Protein 4C0X (pdb70)

Foldseek 3Di:
DEEEQEEEDPPPPVDLLVVLSVVLVVLVCVVPVVYHYDYDYLNVVPDDACDPLLVVLVVDDPVGDDPSSVVSVVSLVVLQVSVLPHQEYEYRFEQDQLAGDVSVVSSLVSNPDDPRLWHQDPVGIGADNQRHAYEYEYEYLADAPVHPSNCRYVVVVVVSCVRNNHDHYHYQYQYNCNVDDVSNVVSSVVSSVCSVPPPD

Secondary structure (DSSP, 8-state):
-EEEEEE--SSGGG-HHHHHHHHHHHHHHHH-TT-EEEEEETTTTPPPP--HHHHHHHTS-GGG--HHHHHHHHHHHHHHHHHHH-SEEEEEEE-BTTB--HHHHHHHHHH--BTTTEEEETTEEEES-TT-EEEEEEE-SS--TTSGGGIIIIIHHHHHHHHTT--EEEEEEE--TTS-HHHHHHHHHHHHHHHHHT--

Organism: Pseudomonas putida (strain ATCC 47054 / DSM 6125 / CFBP 8728 / NCIMB 11950 / KT2440) (NCBI:txid160488)

Structure (mmCIF, N/CA/C/O backbone):
data_4C0X
#
_entry.id   4C0X
#
_cell.length_a   72.712
_cell.length_b   94.947
_cell.length_c   146.511
_cell.angle_alpha   90.00
_cell.angle_beta   90.00
_cell.angle_gamma   90.00
#
_symmetry.space_group_name_H-M   'F 2 2 2'
#
loop_
_entity.id
_entity.type
_entity.pdbx_description
1 polymer 'FMN-DEPENDENT NADH-AZOREDUCTASE 1'
2 non-polymer 'FLAVIN MONONUCLEOTIDE'
3 non-polymer '9,10-dioxo-9,10-dihydroanthracene-2-sulfonic acid'
4 non-polymer GLYCEROL
5 non-polymer 'TETRAETHYLENE GLYCOL'
6 water water
#
loop_
_atom_site.group_PDB
_atom_site.id
_atom_site.type_symbol
_atom_site.label_atom_id
_atom_site.label_alt_id
_atom_site.label_comp_id
_atom_site.label_asym_id
_atom_site.label_entity_id
_atom_site.label_seq_id
_atom_site.pdbx_PDB_ins_code
_atom_site.Cartn_x
_atom_site.Cartn_y
_atom_site.Cartn_z
_atom_site.occupancy
_atom_site.B_iso_or_equiv
_atom_site.auth_seq_id
_atom_site.auth_comp_id
_atom_site.auth_asym_id
_atom_site.auth_atom_id
_atom_site.pdbx_PDB_model_num
ATOM 1 N N . MET A 1 1 ? 14.851 -22.581 -19.611 1.00 23.41 1 MET A N 1
ATOM 2 C CA A MET A 1 1 ? 16.033 -21.816 -20.056 0.57 20.93 1 MET A CA 1
ATOM 3 C CA B MET A 1 1 ? 16.027 -21.849 -20.070 0.43 20.98 1 MET A CA 1
ATOM 4 C C . MET A 1 1 ? 16.375 -20.815 -18.984 1.00 21.06 1 MET A C 1
ATOM 5 O O . MET A 1 1 ? 15.501 -20.343 -18.314 1.00 22.88 1 MET A O 1
ATOM 14 N N . LYS A 1 2 ? 17.672 -20.503 -18.827 1.00 18.76 2 LYS A N 1
ATOM 15 C CA . LYS A 1 2 ? 18.100 -19.477 -17.855 1.00 21.06 2 LYS A CA 1
ATOM 16 C C . LYS A 1 2 ? 18.492 -18.206 -18.606 1.00 18.00 2 LYS A C 1
ATOM 17 O O . LYS A 1 2 ? 19.366 -18.258 -19.480 1.00 19.24 2 LYS A O 1
ATOM 23 N N . LEU A 1 3 ? 17.843 -17.129 -18.281 1.00 17.42 3 LEU A N 1
ATOM 24 C CA A LEU A 1 3 ? 18.148 -15.839 -18.915 0.58 17.42 3 LEU A CA 1
ATOM 25 C CA B LEU A 1 3 ? 18.103 -15.832 -18.909 0.42 17.44 3 LEU A CA 1
ATOM 26 C C . LEU A 1 3 ? 18.820 -14.927 -17.919 1.00 18.04 3 LEU A C 1
ATOM 27 O O . LEU A 1 3 ? 18.287 -14.655 -16.846 1.00 19.78 3 LEU A O 1
ATOM 36 N N . LEU A 1 4 ? 20.015 -14.446 -18.281 1.00 16.73 4 LEU A N 1
ATOM 37 C CA . LEU A 1 4 ? 20.758 -13.512 -17.442 1.00 15.72 4 LEU A CA 1
ATOM 38 C C . LEU A 1 4 ? 20.506 -12.090 -17.969 1.00 15.75 4 LEU A C 1
ATOM 39 O O . LEU A 1 4 ? 20.766 -11.827 -19.153 1.00 17.11 4 LEU A O 1
ATOM 44 N N . HIS A 1 5 ? 19.948 -11.239 -17.155 1.00 15.22 5 HIS A N 1
ATOM 45 C CA . HIS A 1 5 ? 19.612 -9.879 -17.524 1.00 16.46 5 HIS A CA 1
ATOM 46 C C . HIS A 1 5 ? 20.630 -8.970 -16.870 1.00 17.91 5 HIS A C 1
ATOM 47 O O . HIS A 1 5 ? 20.676 -8.878 -15.645 1.00 17.88 5 HIS A O 1
ATOM 54 N N . ILE A 1 6 ? 21.462 -8.302 -17.695 1.00 16.72 6 ILE A N 1
ATOM 55 C CA A ILE A 1 6 ? 22.591 -7.459 -17.266 0.48 15.77 6 ILE A CA 1
ATOM 56 C CA B ILE A 1 6 ? 22.500 -7.430 -17.162 0.52 15.78 6 ILE A CA 1
ATOM 57 C C . ILE A 1 6 ? 22.212 -6.006 -17.543 1.00 17.23 6 ILE A C 1
ATOM 58 O O . ILE A 1 6 ? 21.825 -5.715 -18.686 1.00 18.95 6 ILE A O 1
ATOM 67 N N . ASP A 1 7 ? 22.341 -5.139 -16.550 1.00 16.39 7 ASP A N 1
ATOM 68 C CA . ASP A 1 7 ? 22.276 -3.698 -16.816 1.00 14.72 7 ASP A CA 1
ATOM 69 C C . ASP A 1 7 ? 23.613 -3.084 -16.415 1.00 16.97 7 ASP A C 1
ATOM 70 O O . ASP A 1 7 ? 24.274 -3.520 -15.460 1.00 16.72 7 ASP A O 1
ATOM 75 N N . SER A 1 8 ? 23.985 -2.025 -17.148 1.00 16.41 8 SER A N 1
ATOM 76 C CA . SER A 1 8 ? 25.200 -1.296 -16.749 1.00 16.00 8 SER A CA 1
ATOM 77 C C . SER A 1 8 ? 25.016 0.201 -16.760 1.00 18.25 8 SER A C 1
ATOM 78 O O . SER A 1 8 ? 26.008 0.903 -16.520 1.00 16.88 8 SER A O 1
ATOM 81 N N . SER A 1 9 ? 23.819 0.752 -17.019 1.00 15.41 9 SER A N 1
ATOM 82 C CA . SER A 1 9 ? 23.653 2.210 -16.995 1.00 16.61 9 SER A CA 1
ATOM 83 C C . SER A 1 9 ? 23.791 2.779 -15.574 1.00 17.96 9 SER A C 1
ATOM 84 O O . SER A 1 9 ? 23.425 2.147 -14.558 1.00 18.71 9 SER A O 1
ATOM 87 N N . ILE A 1 10 ? 24.345 4.000 -15.531 1.00 17.39 10 ILE A N 1
ATOM 88 C CA . ILE A 1 10 ? 24.454 4.731 -14.262 1.00 17.89 10 ILE A CA 1
ATOM 89 C C . ILE A 1 10 ? 23.326 5.775 -14.105 1.00 20.83 10 ILE A C 1
ATOM 90 O O . ILE A 1 10 ? 23.373 6.565 -13.164 1.00 23.44 10 ILE A O 1
ATOM 95 N N . LEU A 1 11 ? 22.341 5.739 -14.997 1.00 18.48 11 LEU A N 1
ATOM 96 C CA . LEU A 1 11 ? 21.301 6.786 -15.078 1.00 19.97 11 LEU A CA 1
ATOM 97 C C . LEU A 1 11 ? 19.974 6.383 -14.462 1.00 26.44 11 LEU A C 1
ATOM 98 O O . LEU A 1 11 ? 19.002 7.162 -14.566 1.00 27.11 11 LEU A O 1
ATOM 103 N N . GLY A 1 12 ? 19.923 5.217 -13.820 1.00 26.71 12 GLY A N 1
ATOM 104 C CA . GLY A 1 12 ? 18.751 4.852 -13.021 1.00 26.26 12 GLY A CA 1
ATOM 105 C C . GLY A 1 12 ? 17.459 4.915 -13.780 1.00 26.30 12 GLY A C 1
ATOM 106 O O . GLY A 1 12 ? 17.331 4.370 -14.872 1.00 27.07 12 GLY A O 1
ATOM 107 N N . ASP A 1 13 ? 16.473 5.598 -13.206 1.00 32.18 13 ASP A N 1
ATOM 108 C CA . ASP A 1 13 ? 15.174 5.710 -13.878 1.00 35.90 13 ASP A CA 1
ATOM 109 C C . ASP A 1 13 ? 15.196 6.486 -15.163 1.00 31.50 13 ASP A C 1
ATOM 110 O O . ASP A 1 13 ? 14.265 6.369 -15.943 1.00 37.18 13 ASP A O 1
ATOM 115 N N . ASN A 1 14 ? 16.237 7.274 -15.401 1.00 29.98 14 ASN A N 1
ATOM 116 C CA . ASN A 1 14 ? 16.345 7.984 -16.648 1.00 27.45 14 ASN A CA 1
ATOM 117 C C . ASN A 1 14 ? 17.057 7.188 -17.731 1.00 27.19 14 ASN A C 1
ATOM 118 O O . ASN A 1 14 ? 17.255 7.678 -18.844 1.00 27.05 14 ASN A O 1
ATOM 123 N N . SER A 1 15 ? 17.391 5.920 -17.436 1.00 23.94 15 SER A N 1
ATOM 124 C CA . SER A 1 15 ? 18.178 5.115 -18.382 1.00 22.79 15 SER A CA 1
ATOM 125 C C . SER A 1 15 ? 17.342 4.555 -19.544 1.00 22.08 15 SER A C 1
ATOM 126 O O . SER A 1 15 ? 16.344 3.838 -19.286 1.00 24.09 15 SER A O 1
ATOM 129 N N . ALA A 1 16 ? 17.768 4.768 -20.786 1.00 20.86 16 ALA A N 1
ATOM 130 C CA . ALA A 1 16 ? 17.152 4.142 -21.969 1.00 21.24 16 ALA A CA 1
ATOM 131 C C . ALA A 1 16 ? 17.465 2.648 -21.973 1.00 22.26 16 ALA A C 1
ATOM 132 O O . ALA A 1 16 ? 16.577 1.809 -22.322 1.00 21.49 16 ALA A O 1
ATOM 134 N N . SER A 1 17 ? 18.712 2.286 -21.690 1.00 21.25 17 SER A N 1
ATOM 135 C CA . SER A 1 17 ? 19.025 0.843 -21.766 1.00 20.63 17 SER A CA 1
ATOM 136 C C . SER A 1 17 ? 18.360 0.009 -20.676 1.00 20.31 17 SER A C 1
ATOM 137 O O . SER A 1 17 ? 18.037 -1.151 -20.924 1.00 20.17 17 SER A O 1
ATOM 140 N N . ARG A 1 18 ? 18.162 0.574 -19.504 1.00 19.56 18 ARG A N 1
ATOM 141 C CA . ARG A 1 18 ? 17.445 -0.169 -18.448 1.00 19.20 18 ARG A CA 1
ATOM 142 C C . ARG A 1 18 ? 15.987 -0.345 -18.839 1.00 23.37 18 ARG A C 1
ATOM 143 O O . ARG A 1 18 ? 15.403 -1.398 -18.605 1.00 22.31 18 ARG A O 1
ATOM 151 N N . GLN A 1 19 ? 15.389 0.686 -19.439 1.00 21.34 19 GLN A N 1
ATOM 152 C CA . GLN A 1 19 ? 13.995 0.534 -19.868 1.00 24.74 19 GLN A CA 1
ATOM 153 C C . GLN A 1 19 ? 13.884 -0.555 -20.951 1.00 20.91 19 GLN A C 1
ATOM 154 O O . GLN A 1 19 ? 13.014 -1.458 -20.875 1.00 23.67 19 GLN A O 1
ATOM 160 N N . LEU A 1 20 ? 14.729 -0.498 -21.959 1.00 21.50 20 LEU A N 1
ATOM 161 C CA . LEU A 1 20 ? 14.635 -1.447 -23.091 1.00 19.94 20 LEU A CA 1
ATOM 162 C C . LEU A 1 20 ? 15.108 -2.844 -22.664 1.00 21.76 20 LEU A C 1
ATOM 163 O O . LEU A 1 20 ? 14.560 -3.846 -23.158 1.00 22.39 20 LEU A O 1
ATOM 168 N N . SER A 1 21 ? 16.106 -2.937 -21.774 1.00 20.52 21 SER A N 1
ATOM 169 C CA . SER A 1 21 ? 16.503 -4.297 -21.377 1.00 19.28 21 SER A CA 1
ATOM 170 C C . SER A 1 21 ? 15.398 -4.977 -20.604 1.00 21.91 21 SER A C 1
ATOM 171 O O . SER A 1 21 ? 15.156 -6.176 -20.844 1.00 21.59 21 SER A O 1
ATOM 174 N N . ARG A 1 22 ? 14.729 -4.250 -19.720 1.00 21.51 22 ARG A N 1
ATOM 175 C CA . ARG A 1 22 ? 13.573 -4.799 -19.002 1.00 23.10 22 ARG A CA 1
ATOM 176 C C . ARG A 1 22 ? 12.479 -5.150 -19.999 1.00 24.63 22 ARG A C 1
ATOM 177 O O . ARG A 1 22 ? 11.841 -6.207 -19.858 1.00 24.16 22 ARG A O 1
ATOM 185 N N . GLU A 1 23 ? 12.229 -4.283 -20.980 1.00 24.10 23 GLU A N 1
ATOM 186 C CA . GLU A 1 23 ? 11.228 -4.636 -21.994 1.00 24.45 23 GLU A CA 1
ATOM 187 C C . GLU A 1 23 ? 11.526 -5.893 -22.786 1.00 26.01 23 GLU A C 1
ATOM 188 O O . GLU A 1 23 ? 10.597 -6.681 -23.107 1.00 24.95 23 GLU A O 1
ATOM 194 N N . VAL A 1 24 ? 12.795 -6.114 -23.116 1.00 21.82 24 VAL A N 1
ATOM 195 C CA . VAL A 1 24 ? 13.203 -7.361 -23.778 1.00 22.72 24 VAL A CA 1
ATOM 196 C C . VAL A 1 24 ? 12.911 -8.553 -22.878 1.00 25.11 24 VAL A C 1
ATOM 197 O O . VAL A 1 24 ? 12.281 -9.525 -23.329 1.00 21.99 24 VAL A O 1
ATOM 201 N N . VAL A 1 25 ? 13.352 -8.504 -21.631 1.00 21.29 25 VAL A N 1
ATOM 202 C CA . VAL A 1 25 ? 13.102 -9.591 -20.698 1.00 22.51 25 VAL A CA 1
ATOM 203 C C . VAL A 1 25 ? 11.592 -9.836 -20.511 1.00 23.59 25 VAL A C 1
ATOM 204 O O . VAL A 1 25 ? 11.181 -11.018 -20.474 1.00 24.08 25 VAL A O 1
ATOM 208 N N . GLU A 1 26 ? 10.790 -8.771 -20.400 1.00 24.97 26 GLU A N 1
ATOM 209 C CA . GLU A 1 26 ? 9.328 -8.974 -20.183 1.00 27.14 26 GLU A CA 1
ATOM 210 C C . GLU A 1 26 ? 8.700 -9.659 -21.382 1.00 28.61 26 GLU A C 1
ATOM 211 O O . GLU A 1 26 ? 7.822 -10.558 -21.228 1.00 27.66 26 GLU A O 1
ATOM 217 N N . ALA A 1 27 ? 9.122 -9.256 -22.573 1.00 23.57 27 ALA A N 1
ATOM 218 C CA . ALA A 1 27 ? 8.670 -9.881 -23.819 1.00 26.76 27 ALA A CA 1
ATOM 219 C C . ALA A 1 27 ? 9.122 -11.331 -23.868 1.00 29.06 27 ALA A C 1
ATOM 220 O O . ALA A 1 27 ? 8.395 -12.223 -24.344 1.00 28.70 27 ALA A O 1
ATOM 222 N N . TRP A 1 28 ? 10.338 -11.573 -23.393 1.00 25.44 28 TRP A N 1
ATOM 223 C CA . TRP A 1 28 ? 10.874 -12.930 -23.421 1.00 25.11 28 TRP A CA 1
ATOM 224 C C . TRP A 1 28 ? 10.069 -13.808 -22.475 1.00 25.33 28 TRP A C 1
ATOM 225 O O . TRP A 1 28 ? 9.740 -14.950 -22.844 1.00 26.96 28 TRP A O 1
ATOM 236 N N . LYS A 1 29 ? 9.772 -13.315 -21.283 1.00 26.54 29 LYS A N 1
ATOM 237 C CA . LYS A 1 29 ? 8.962 -14.063 -20.298 1.00 26.30 29 LYS A CA 1
ATOM 238 C C . LYS A 1 29 ? 7.546 -14.326 -20.835 1.00 34.35 29 LYS A C 1
ATOM 239 O O . LYS A 1 29 ? 6.897 -15.356 -20.512 1.00 33.00 29 LYS A O 1
ATOM 245 N N . ALA A 1 30 ? 7.038 -13.377 -21.609 1.00 30.20 30 ALA 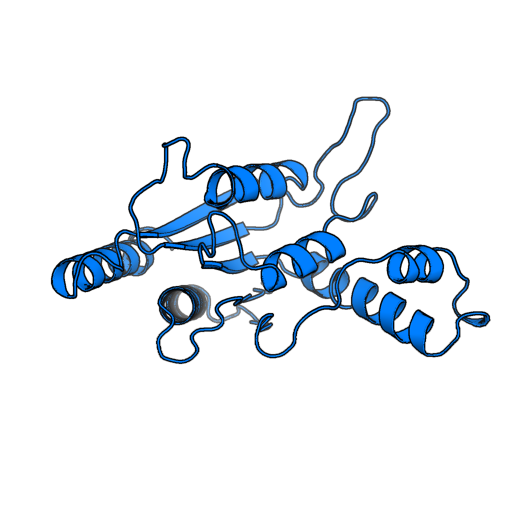A N 1
ATOM 246 C CA . ALA A 1 30 ? 5.713 -13.573 -22.202 1.00 31.45 30 ALA A CA 1
ATOM 247 C C . ALA A 1 30 ? 5.766 -14.615 -23.338 1.00 33.32 30 ALA A C 1
ATOM 248 O O . ALA A 1 30 ? 4.846 -15.461 -23.449 1.00 36.96 30 ALA A O 1
ATOM 250 N N . ALA A 1 31 ? 6.820 -14.620 -24.156 1.00 29.42 31 ALA A N 1
ATOM 251 C CA . ALA A 1 31 ? 7.018 -15.653 -25.182 1.00 31.01 31 ALA A CA 1
ATOM 252 C C . ALA A 1 31 ? 7.291 -17.045 -24.616 1.00 32.46 31 ALA A C 1
ATOM 253 O O . ALA A 1 31 ? 6.873 -18.071 -25.210 1.00 33.28 31 ALA A O 1
ATOM 255 N N . ASP A 1 32 ? 8.004 -17.090 -23.487 1.00 30.34 32 ASP A N 1
ATOM 256 C CA . ASP A 1 32 ? 8.431 -18.368 -22.870 1.00 26.40 32 ASP A CA 1
ATOM 257 C C . ASP A 1 32 ? 8.227 -18.278 -21.395 1.00 30.46 32 ASP A C 1
ATOM 258 O O . ASP A 1 32 ? 9.130 -17.931 -20.640 1.00 27.95 32 ASP A O 1
ATOM 263 N N . PRO A 1 33 ? 7.050 -18.677 -20.937 1.00 29.31 33 PRO A N 1
ATOM 264 C CA . PRO A 1 33 ? 6.741 -18.563 -19.519 1.00 26.84 33 PRO A CA 1
ATOM 265 C C . PRO A 1 33 ? 7.630 -19.379 -18.578 1.00 24.28 33 PRO A C 1
ATOM 266 O O . PRO A 1 33 ? 7.648 -19.115 -17.376 1.00 33.26 33 PRO A O 1
ATOM 270 N N . SER A 1 34 ? 8.376 -20.329 -19.107 1.00 25.91 34 SER A N 1
ATOM 271 C CA A SER A 1 34 ? 9.190 -21.167 -18.248 0.65 27.91 34 SER A CA 1
ATOM 272 C CA B SER A 1 34 ? 9.203 -21.171 -18.259 0.35 27.92 34 SER A CA 1
ATOM 273 C C . SER A 1 34 ? 10.574 -20.567 -18.044 1.00 24.36 34 SER A C 1
ATOM 274 O O . SER A 1 34 ? 11.381 -21.114 -17.297 1.00 26.51 34 SER A O 1
ATOM 279 N N . VAL A 1 35 ? 10.864 -19.448 -18.710 1.00 26.01 35 VAL A N 1
ATOM 280 C CA . VAL A 1 35 ? 12.218 -18.910 -18.581 1.00 24.70 35 VAL A CA 1
ATOM 281 C C . VAL A 1 35 ? 12.483 -18.496 -17.135 1.00 26.42 35 VAL A C 1
ATOM 282 O O . VAL A 1 35 ? 11.602 -17.968 -16.434 1.00 26.58 35 VAL A O 1
ATOM 286 N N . GLU A 1 36 ? 13.697 -18.761 -16.679 1.00 22.40 36 GLU A N 1
ATOM 287 C CA . GLU A 1 36 ? 14.103 -18.405 -15.328 1.00 21.89 36 GLU A CA 1
ATOM 288 C C . GLU A 1 36 ? 15.075 -17.215 -15.443 1.00 20.10 36 GLU A C 1
ATOM 289 O O . GLU A 1 36 ? 16.143 -17.380 -16.048 1.00 21.19 36 GLU A O 1
ATOM 295 N N . VAL A 1 37 ? 14.705 -16.067 -14.896 1.00 22.14 37 VAL A N 1
ATOM 296 C CA . VAL A 1 37 ? 15.527 -14.826 -15.053 1.00 19.07 37 VAL A CA 1
ATOM 297 C C . VAL A 1 37 ? 16.434 -14.600 -13.837 1.00 21.50 37 VAL A C 1
ATOM 298 O O . VAL A 1 37 ? 15.968 -14.666 -12.691 1.00 24.39 37 VAL A O 1
ATOM 302 N N . VAL A 1 38 ? 17.729 -14.342 -14.072 1.00 19.54 38 VAL A N 1
ATOM 303 C CA . VAL A 1 38 ? 18.670 -13.914 -13.040 1.00 18.88 38 VAL A CA 1
ATOM 304 C C . VAL A 1 38 ? 19.052 -12.462 -13.434 1.00 20.17 38 VAL A C 1
ATOM 305 O O . VAL A 1 38 ? 19.407 -12.205 -14.598 1.00 21.71 38 VAL A O 1
ATOM 309 N N . TYR A 1 39 ? 18.991 -11.545 -12.484 1.00 19.66 39 TYR A N 1
ATOM 310 C CA . TYR A 1 39 ? 19.300 -10.126 -12.756 1.00 18.41 39 TYR A CA 1
ATOM 311 C C . TYR A 1 39 ? 20.631 -9.779 -12.161 1.00 19.97 39 TYR A C 1
ATOM 312 O O . TYR A 1 39 ? 20.977 -10.157 -11.027 1.00 21.98 39 TYR A O 1
ATOM 321 N N . ARG A 1 40 ? 21.414 -8.980 -12.906 1.00 17.81 40 ARG A N 1
ATOM 322 C CA . ARG A 1 40 ? 22.644 -8.450 -12.341 1.00 17.86 40 ARG A CA 1
ATOM 323 C C . ARG A 1 40 ? 22.782 -6.983 -12.790 1.00 16.54 40 ARG A C 1
ATOM 324 O O . ARG A 1 40 ? 22.926 -6.736 -14.007 1.00 17.80 40 ARG A O 1
ATOM 332 N N . ASP A 1 41 ? 22.722 -6.061 -11.839 1.00 17.35 41 ASP A N 1
ATOM 333 C CA . ASP A 1 41 ? 22.880 -4.635 -12.106 1.00 15.44 41 ASP A CA 1
ATOM 334 C C . ASP A 1 41 ? 24.343 -4.315 -11.814 1.00 16.77 41 ASP A C 1
ATOM 335 O O . ASP A 1 41 ? 24.794 -4.174 -10.686 1.00 17.63 41 ASP A O 1
ATOM 340 N N . LEU A 1 42 ? 25.113 -4.201 -12.887 1.00 15.80 42 LEU A N 1
ATOM 341 C CA . LEU A 1 42 ? 26.538 -3.960 -12.760 1.00 15.56 42 LEU A CA 1
ATOM 342 C C . LEU A 1 42 ? 26.893 -2.551 -12.333 1.00 15.87 42 LEU A C 1
ATOM 343 O O . LEU A 1 42 ? 28.053 -2.276 -11.986 1.00 16.40 42 LEU A O 1
ATOM 348 N N . ALA A 1 43 ? 25.924 -1.625 -12.389 1.00 15.89 43 ALA A N 1
ATOM 349 C CA . ALA A 1 43 ? 26.180 -0.283 -11.879 1.00 16.14 43 ALA A CA 1
ATOM 350 C C . ALA A 1 43 ? 25.876 -0.231 -10.378 1.00 19.72 43 ALA A C 1
ATOM 351 O O . ALA A 1 43 ? 26.659 0.329 -9.619 1.00 21.66 43 ALA A O 1
ATOM 353 N N . ALA A 1 44 ? 24.782 -0.848 -9.942 1.00 19.27 44 ALA A N 1
ATOM 354 C CA . ALA A 1 44 ? 24.425 -0.793 -8.532 1.00 22.82 44 ALA A CA 1
ATOM 355 C C . ALA A 1 44 ? 25.375 -1.639 -7.722 1.00 21.87 44 ALA A C 1
ATOM 356 O O . ALA A 1 44 ? 25.708 -1.271 -6.575 1.00 23.59 44 ALA A O 1
ATOM 358 N N . ASP A 1 45 ? 25.820 -2.776 -8.278 1.00 19.19 45 ASP A N 1
ATOM 359 C CA A ASP A 1 45 ? 26.720 -3.694 -7.590 0.41 21.93 45 ASP A CA 1
ATOM 360 C CA B ASP A 1 45 ? 26.717 -3.654 -7.575 0.59 21.90 45 ASP A CA 1
ATOM 361 C C . ASP A 1 45 ? 27.971 -3.855 -8.438 1.00 20.14 45 ASP A C 1
ATOM 362 O O . ASP A 1 45 ? 28.123 -4.872 -9.146 1.00 22.28 45 ASP A O 1
ATOM 371 N N . ALA A 1 46 ? 28.841 -2.853 -8.459 1.00 19.98 46 ALA A N 1
ATOM 372 C CA . ALA A 1 46 ? 29.968 -2.852 -9.394 1.00 18.07 46 ALA A CA 1
ATOM 373 C C . ALA A 1 46 ? 31.042 -3.866 -9.115 1.00 19.05 46 ALA A C 1
ATOM 374 O O . ALA A 1 46 ? 31.374 -4.151 -7.914 1.00 22.36 46 ALA A O 1
ATOM 376 N N . ILE A 1 47 ? 31.568 -4.473 -10.200 1.00 15.80 47 ILE A N 1
ATOM 377 C CA . ILE A 1 47 ? 32.612 -5.428 -10.102 1.00 16.06 47 ILE A CA 1
ATOM 378 C C . ILE A 1 47 ? 33.966 -4.711 -10.049 1.00 16.67 47 ILE A C 1
ATOM 379 O O . ILE A 1 47 ? 34.216 -3.813 -10.826 1.00 15.91 47 ILE A O 1
ATOM 384 N N . ALA A 1 48 ? 34.832 -5.120 -9.118 1.00 16.27 48 ALA A N 1
ATOM 385 C CA . ALA A 1 48 ? 36.135 -4.495 -8.975 1.00 16.78 48 ALA A CA 1
ATOM 386 C C . ALA A 1 48 ? 36.912 -4.589 -10.271 1.00 15.95 48 ALA A C 1
ATOM 387 O O . ALA A 1 48 ? 36.855 -5.571 -10.995 1.00 16.06 48 ALA A O 1
ATOM 389 N N . HIS A 1 49 ? 37.672 -3.537 -10.534 1.00 15.73 49 HIS A N 1
ATOM 390 C CA . HIS A 1 49 ? 38.605 -3.543 -11.653 1.00 15.91 49 HIS A CA 1
ATOM 391 C C . HIS A 1 49 ? 39.425 -4.826 -11.661 1.00 17.07 49 HIS A C 1
ATOM 392 O O . HIS A 1 49 ? 39.931 -5.299 -10.612 1.00 17.11 49 HIS A O 1
ATOM 399 N N . PHE A 1 50 ? 39.564 -5.425 -12.847 1.00 15.90 50 PHE A N 1
ATOM 400 C CA . PHE A 1 50 ? 40.370 -6.646 -12.957 1.00 14.83 50 PHE A CA 1
ATOM 401 C C . PHE A 1 50 ? 41.831 -6.197 -12.790 1.00 16.83 50 PHE A C 1
ATOM 402 O O . PHE A 1 50 ? 42.368 -5.432 -13.607 1.00 16.84 50 PHE A O 1
ATOM 410 N N . SER A 1 51 ? 42.462 -6.665 -11.708 1.00 18.01 51 SER A N 1
ATOM 411 C CA . SER A 1 51 ? 43.723 -6.096 -11.263 1.00 17.75 51 SER A CA 1
ATOM 412 C C . SER A 1 51 ? 44.827 -7.109 -11.106 1.00 18.15 51 SER A C 1
ATOM 413 O O . SER A 1 51 ? 44.623 -8.320 -11.213 1.00 18.62 51 SER A O 1
ATOM 416 N N . ALA A 1 52 ? 46.025 -6.598 -10.806 1.00 20.51 52 ALA A N 1
ATOM 417 C CA . ALA A 1 52 ? 47.116 -7.498 -10.403 1.00 21.96 52 ALA A CA 1
ATOM 418 C C . ALA A 1 52 ? 46.642 -8.434 -9.278 1.00 21.56 52 ALA A C 1
ATOM 419 O O . ALA A 1 52 ? 46.932 -9.650 -9.282 1.00 21.23 52 ALA A O 1
ATOM 421 N N . ALA A 1 53 ? 45.906 -7.883 -8.308 1.00 20.51 53 ALA A N 1
ATOM 422 C CA . ALA A 1 53 ? 45.372 -8.713 -7.212 1.00 20.06 53 ALA A CA 1
ATOM 423 C C . ALA A 1 53 ? 44.432 -9.811 -7.667 1.00 21.76 53 ALA A C 1
ATOM 424 O O . ALA A 1 53 ? 44.426 -10.941 -7.139 1.00 22.86 53 ALA A O 1
ATOM 426 N N . THR A 1 54 ? 43.624 -9.538 -8.695 1.00 20.14 54 THR A N 1
ATOM 427 C CA . THR A 1 54 ? 42.770 -10.556 -9.275 1.00 19.55 54 THR A CA 1
ATOM 428 C C . THR A 1 54 ? 43.620 -11.713 -9.814 1.00 21.33 54 THR A C 1
ATOM 429 O O . THR A 1 54 ? 43.249 -12.894 -9.629 1.00 22.01 54 THR A O 1
ATOM 433 N N . LEU A 1 55 ? 44.731 -11.375 -10.468 1.00 20.37 55 LEU A N 1
ATOM 434 C CA . LEU A 1 55 ? 45.560 -12.415 -11.069 1.00 20.98 55 LEU A CA 1
ATOM 435 C C . LEU A 1 55 ? 46.286 -13.205 -9.978 1.00 23.18 55 LEU A C 1
ATOM 436 O O . LEU A 1 55 ? 46.377 -14.444 -10.080 1.00 24.65 55 LEU A O 1
ATOM 441 N N . VAL A 1 56 ? 46.811 -12.500 -8.980 1.00 22.70 56 VAL A N 1
ATOM 442 C CA . VAL A 1 56 ? 47.517 -13.187 -7.878 1.00 23.80 56 VAL A CA 1
ATOM 443 C C . VAL A 1 56 ? 46.538 -14.101 -7.175 1.00 25.37 56 VAL A C 1
ATOM 444 O O . VAL A 1 56 ? 46.834 -15.286 -6.910 1.00 26.13 56 VAL A O 1
ATOM 448 N N . ALA A 1 57 ? 45.333 -13.630 -6.913 1.00 23.67 57 ALA A N 1
ATOM 449 C CA . ALA A 1 57 ? 44.373 -14.494 -6.242 1.00 21.70 57 ALA A CA 1
ATOM 450 C C . ALA A 1 57 ? 44.037 -15.758 -7.015 1.00 26.51 57 ALA A C 1
ATOM 451 O O . ALA A 1 57 ? 43.845 -16.839 -6.444 1.00 25.03 57 ALA A O 1
ATOM 453 N N . ALA A 1 58 ? 43.980 -15.656 -8.332 1.00 23.27 58 ALA A N 1
ATOM 454 C CA . ALA A 1 58 ? 43.602 -16.785 -9.131 1.00 22.76 58 ALA A CA 1
ATOM 455 C C . ALA A 1 58 ? 44.717 -17.854 -9.050 1.00 27.37 58 ALA A C 1
ATOM 456 O O . ALA A 1 58 ? 44.426 -19.061 -9.109 1.00 32.65 58 ALA A O 1
ATOM 458 N N . GLY A 1 59 ? 45.947 -17.374 -8.895 1.00 25.75 59 GLY A N 1
ATOM 459 C CA . GLY A 1 59 ? 47.106 -18.261 -8.831 1.00 31.86 59 GLY A CA 1
ATOM 460 C C . GLY A 1 59 ? 47.468 -18.682 -7.426 1.00 32.78 59 GLY A C 1
ATOM 461 O O . GLY A 1 59 ? 48.503 -19.324 -7.204 1.00 38.87 59 GLY A O 1
ATOM 462 N N . THR A 1 60 ? 46.611 -18.384 -6.471 1.00 27.99 60 THR A N 1
ATOM 463 C CA . THR A 1 60 ? 46.884 -18.742 -5.077 1.00 29.29 60 THR A CA 1
ATOM 464 C C . THR A 1 60 ? 45.915 -19.837 -4.630 1.00 30.59 60 THR A C 1
ATOM 465 O O . THR A 1 60 ? 44.721 -19.730 -4.811 1.00 28.76 60 THR A O 1
ATOM 469 N N . PRO A 1 61 ? 46.425 -20.961 -4.063 1.00 33.27 61 PRO A N 1
ATOM 470 C CA . PRO A 1 61 ? 45.486 -21.979 -3.556 1.00 32.57 61 PRO A CA 1
ATOM 471 C C . PRO A 1 61 ? 44.4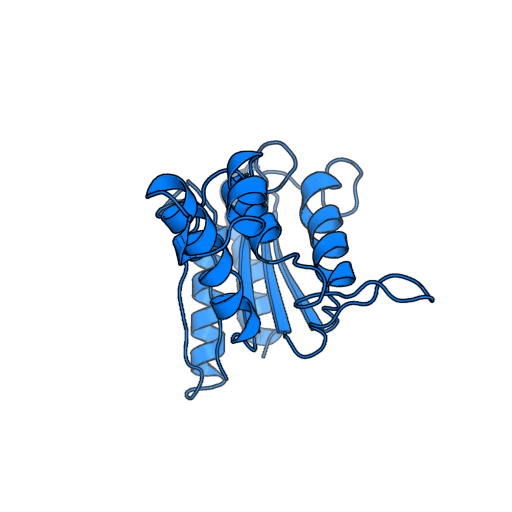91 -21.462 -2.511 1.00 28.68 61 PRO A C 1
ATOM 472 O O . PRO A 1 61 ? 44.865 -20.573 -1.732 1.00 30.84 61 PRO A O 1
ATOM 476 N N . GLU A 1 62 ? 43.239 -21.939 -2.543 1.00 31.88 62 GLU A N 1
ATOM 477 C CA . GLU A 1 62 ? 42.184 -21.480 -1.635 1.00 39.19 62 GLU A CA 1
ATOM 478 C C . GLU A 1 62 ? 42.639 -21.406 -0.188 1.00 35.16 62 GLU A C 1
ATOM 479 O O . GLU A 1 62 ? 42.382 -20.434 0.518 1.00 35.97 62 GLU A O 1
ATOM 485 N N . ASP A 1 63 ? 43.308 -22.466 0.269 1.00 43.75 63 ASP A N 1
ATOM 486 C CA . ASP A 1 63 ? 43.673 -22.546 1.674 1.00 44.16 63 ASP A CA 1
ATOM 487 C C . ASP A 1 63 ? 44.811 -21.614 2.072 1.00 45.15 63 ASP A C 1
ATOM 488 O O . ASP A 1 63 ? 45.161 -21.516 3.253 1.00 46.23 63 ASP A O 1
ATOM 493 N N . VAL A 1 64 ? 45.365 -20.908 1.087 1.00 35.98 64 VAL A N 1
ATOM 494 C CA . VAL A 1 64 ? 46.473 -20.013 1.317 1.00 35.53 64 VAL A CA 1
ATOM 495 C C . VAL A 1 64 ? 46.001 -18.565 1.118 1.00 33.91 64 VAL A C 1
ATOM 496 O O . VAL A 1 64 ? 46.655 -17.632 1.536 1.00 32.55 64 VAL A O 1
ATOM 500 N N . ARG A 1 65 ? 44.829 -18.384 0.510 1.00 29.99 65 ARG A N 1
ATOM 501 C CA . ARG A 1 65 ? 44.352 -17.020 0.242 1.00 27.65 65 ARG A CA 1
ATOM 502 C C . ARG A 1 65 ? 44.033 -16.186 1.486 1.00 24.13 65 ARG A C 1
ATOM 503 O O . ARG A 1 65 ? 43.487 -16.725 2.454 1.00 29.00 65 ARG A O 1
ATOM 511 N N . ASP A 1 66 ? 44.363 -14.894 1.486 1.00 25.04 66 ASP A N 1
ATOM 512 C CA . ASP A 1 66 ? 43.903 -14.002 2.534 1.00 25.69 66 ASP A CA 1
ATOM 513 C C . ASP A 1 66 ? 42.496 -13.490 2.173 1.00 22.79 66 ASP A C 1
ATOM 514 O O . ASP A 1 66 ? 41.945 -13.928 1.143 1.00 22.20 66 ASP A O 1
ATOM 519 N N . ALA A 1 67 ? 41.906 -12.619 2.981 1.00 23.15 67 ALA A N 1
ATOM 520 C CA . ALA A 1 67 ? 40.512 -12.246 2.793 1.00 23.20 67 ALA A CA 1
ATOM 521 C C . ALA A 1 67 ? 40.332 -11.516 1.481 1.00 20.53 67 ALA A C 1
ATOM 522 O O . ALA A 1 67 ? 39.373 -11.807 0.761 1.00 19.28 67 ALA A O 1
ATOM 524 N N . ALA A 1 68 ? 41.240 -10.614 1.151 1.00 21.95 68 ALA A N 1
ATOM 525 C CA . ALA A 1 68 ? 41.123 -9.859 -0.100 1.00 18.92 68 ALA A CA 1
ATOM 526 C C . ALA A 1 68 ? 41.212 -10.819 -1.301 1.00 19.57 68 ALA A C 1
ATOM 527 O O . ALA A 1 68 ? 40.514 -10.632 -2.337 1.00 20.99 68 ALA A O 1
ATOM 529 N N . GLN A 1 69 ? 42.034 -11.856 -1.213 1.00 19.19 69 GLN A N 1
ATOM 530 C CA . GLN A 1 69 ? 42.184 -12.776 -2.324 1.00 18.44 69 GLN A CA 1
ATOM 531 C C . GLN A 1 69 ? 40.959 -13.688 -2.404 1.00 18.61 69 GLN A C 1
ATOM 532 O O . GLN A 1 69 ? 40.536 -14.070 -3.518 1.00 19.57 69 GLN A O 1
ATOM 538 N N . ALA A 1 70 ? 40.401 -14.070 -1.248 1.00 18.30 70 ALA A N 1
ATOM 539 C CA . ALA A 1 70 ? 39.147 -14.808 -1.291 1.00 17.90 70 ALA A CA 1
ATOM 540 C C . ALA A 1 70 ? 38.049 -14.002 -1.954 1.00 19.30 70 ALA A C 1
ATOM 541 O O . ALA A 1 70 ? 37.221 -14.587 -2.648 1.00 18.88 70 ALA A O 1
ATOM 543 N N . PHE A 1 71 ? 37.975 -12.704 -1.713 1.00 17.41 71 PHE A N 1
ATOM 544 C CA . PHE A 1 71 ? 36.958 -11.852 -2.323 1.00 15.91 71 PHE A CA 1
ATOM 545 C C . PHE A 1 71 ? 37.196 -11.880 -3.831 1.00 17.21 71 PHE A C 1
ATOM 546 O O . PHE A 1 71 ? 36.212 -12.095 -4.579 1.00 17.66 71 PHE A O 1
ATOM 554 N N . GLU A 1 72 ? 38.428 -11.622 -4.298 1.00 16.75 72 GLU A N 1
ATOM 555 C CA . GLU A 1 72 ? 38.688 -11.609 -5.751 1.00 15.26 72 GLU A CA 1
ATOM 556 C C . GLU A 1 72 ? 38.337 -12.961 -6.393 1.00 16.86 72 GLU A C 1
ATOM 557 O O . GLU A 1 72 ? 37.707 -13.022 -7.466 1.00 17.43 72 GLU A O 1
ATOM 563 N N . ALA A 1 73 ? 38.739 -14.054 -5.738 1.00 16.52 73 ALA A N 1
ATOM 564 C CA . ALA A 1 73 ? 38.491 -15.348 -6.348 1.00 16.39 73 ALA A CA 1
ATOM 565 C C . ALA A 1 73 ? 37.015 -15.669 -6.373 1.00 16.95 73 ALA A C 1
ATOM 566 O O . ALA A 1 73 ? 36.503 -16.255 -7.377 1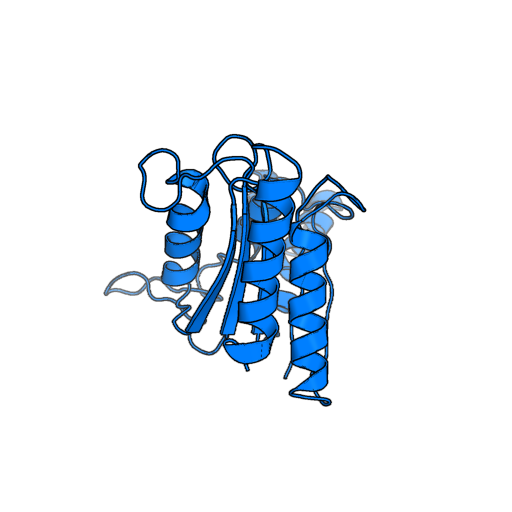.00 17.72 73 ALA A O 1
ATOM 568 N N . LYS A 1 74 ? 36.278 -15.277 -5.336 1.00 17.15 74 LYS A N 1
ATOM 569 C CA . LYS A 1 74 ? 34.849 -15.562 -5.330 0.90 16.12 74 LYS A CA 1
ATOM 570 C C . LYS A 1 74 ? 34.150 -14.690 -6.356 1.00 17.69 74 LYS A C 1
ATOM 571 O O . LYS A 1 74 ? 33.253 -15.156 -7.064 1.00 18.54 74 LYS A O 1
ATOM 577 N N . LEU A 1 75 ? 34.559 -13.424 -6.451 1.00 18.22 75 LEU A N 1
ATOM 578 C CA . LEU A 1 75 ? 33.969 -12.549 -7.473 1.00 17.16 75 LEU A CA 1
ATOM 579 C C . LEU A 1 75 ? 34.174 -13.138 -8.857 1.00 16.61 75 LEU A C 1
ATOM 580 O O . LEU A 1 75 ? 33.215 -13.154 -9.684 1.00 17.61 75 LEU A O 1
ATOM 585 N N . SER A 1 76 ? 35.400 -13.590 -9.122 1.00 16.31 76 SER A N 1
ATOM 586 C CA . SER A 1 76 ? 35.683 -14.238 -10.416 1.00 16.53 76 SER A CA 1
ATOM 587 C C . SER A 1 76 ? 34.833 -15.467 -10.618 1.00 15.69 76 SER A C 1
ATOM 588 O O . SER A 1 76 ? 34.269 -15.639 -11.715 1.00 17.67 76 SER A O 1
ATOM 591 N N . ALA A 1 77 ? 34.722 -16.313 -9.596 1.00 16.67 77 ALA A N 1
ATOM 592 C CA . ALA A 1 77 ? 34.020 -17.569 -9.790 1.00 15.31 77 ALA A CA 1
ATOM 593 C C . ALA A 1 77 ? 32.542 -17.331 -9.913 1.00 16.79 77 ALA A C 1
ATOM 594 O O . ALA A 1 77 ? 31.896 -17.974 -10.760 1.00 19.89 77 ALA A O 1
ATOM 596 N N . GLU A 1 78 ? 31.932 -16.488 -9.103 1.00 17.50 78 GLU A N 1
ATOM 597 C CA . GLU A 1 78 ? 30.505 -16.310 -9.177 1.00 17.42 78 GLU A CA 1
ATOM 598 C C . GLU A 1 78 ? 30.044 -15.688 -10.478 1.00 18.03 78 GLU A C 1
ATOM 599 O O . GLU A 1 78 ? 28.987 -16.069 -11.025 1.00 19.11 78 GLU A O 1
ATOM 605 N N . THR A 1 79 ? 30.818 -14.743 -10.961 1.00 18.32 79 THR A N 1
ATOM 606 C CA A THR A 1 79 ? 30.456 -14.036 -12.183 0.61 17.28 79 THR A CA 1
ATOM 607 C CA B THR A 1 79 ? 30.366 -14.054 -12.168 0.39 17.26 79 THR A CA 1
ATOM 608 C C . THR A 1 79 ? 30.561 -14.985 -13.365 1.00 16.38 79 THR A C 1
ATOM 609 O O . THR A 1 79 ? 29.642 -15.074 -14.202 1.00 17.34 79 THR A O 1
ATOM 616 N N . LEU A 1 80 ? 31.673 -15.706 -13.463 1.00 15.36 80 LEU A N 1
ATOM 617 C CA . LEU A 1 80 ? 31.864 -16.694 -14.523 1.00 14.97 80 LEU A CA 1
ATOM 618 C C . LEU A 1 80 ? 30.784 -17.769 -14.424 1.00 16.90 80 LEU A C 1
ATOM 619 O O . LEU A 1 80 ? 30.166 -18.064 -15.485 1.00 17.55 80 LEU A O 1
ATOM 624 N N . GLU A 1 81 ? 30.500 -18.316 -13.246 1.00 16.64 81 GLU A N 1
ATOM 625 C CA . GLU A 1 81 ? 29.506 -19.425 -13.175 1.00 18.10 81 GLU A CA 1
ATOM 626 C C . GLU A 1 81 ? 28.116 -18.965 -13.563 1.00 18.91 81 GLU A C 1
ATOM 627 O O . GLU A 1 81 ? 27.367 -19.724 -14.226 1.00 18.31 81 GLU A O 1
ATOM 633 N N . GLU A 1 82 ? 27.762 -17.737 -13.275 1.00 17.71 82 GLU A N 1
ATOM 634 C CA . GLU A 1 82 ? 26.455 -17.241 -13.590 1.00 16.18 82 GLU A CA 1
ATOM 635 C C . GLU A 1 82 ? 26.346 -17.140 -15.126 1.00 16.62 82 GLU A C 1
ATOM 636 O O . GLU A 1 82 ? 25.290 -17.465 -15.729 1.00 19.29 82 GLU A O 1
ATOM 642 N N . PHE A 1 83 ? 27.417 -16.683 -15.787 1.00 16.37 83 PHE A N 1
ATOM 643 C CA . PHE A 1 83 ? 27.380 -16.599 -17.232 1.00 15.62 83 PHE A CA 1
ATOM 644 C C . PHE A 1 83 ? 27.408 -17.981 -17.874 1.00 16.23 83 PHE A C 1
ATOM 645 O O . PHE A 1 83 ? 26.647 -18.168 -18.876 1.00 17.41 83 PHE A O 1
ATOM 653 N N . LEU A 1 84 ? 28.226 -18.894 -17.375 1.00 16.19 84 LEU A N 1
ATOM 654 C CA . LEU A 1 84 ? 28.235 -20.258 -17.926 1.00 17.69 84 LEU A CA 1
ATOM 655 C C . LEU A 1 84 ? 26.865 -20.891 -17.814 1.00 16.92 84 LEU A C 1
ATOM 656 O O . LEU A 1 84 ? 26.464 -21.583 -18.797 1.00 17.95 84 LEU A O 1
ATOM 661 N N . ALA A 1 85 ? 26.135 -20.633 -16.749 1.00 16.99 85 ALA A N 1
ATOM 662 C CA . ALA A 1 85 ? 24.818 -21.246 -16.570 1.00 18.38 85 ALA A CA 1
ATOM 663 C C . ALA A 1 85 ? 23.768 -20.637 -17.431 1.00 19.27 85 ALA A C 1
ATOM 664 O O . ALA A 1 85 ? 22.750 -21.275 -17.713 1.00 21.47 85 ALA A O 1
ATOM 666 N N . ALA A 1 86 ? 23.963 -19.411 -17.886 1.00 16.54 86 ALA A N 1
ATOM 667 C CA . ALA A 1 86 ? 22.931 -18.738 -18.663 1.00 16.25 86 ALA A CA 1
ATOM 668 C C . ALA A 1 86 ? 22.822 -19.303 -20.063 1.00 18.03 86 ALA A C 1
ATOM 669 O O . ALA A 1 86 ? 23.836 -19.618 -20.682 1.00 19.94 86 ALA A O 1
ATOM 671 N N . ASP A 1 87 ? 21.591 -19.468 -20.522 1.00 15.68 87 ASP A N 1
ATOM 672 C CA . ASP A 1 87 ? 21.376 -19.854 -21.914 1.00 17.73 87 ASP A CA 1
ATOM 673 C C . ASP A 1 87 ? 21.087 -18.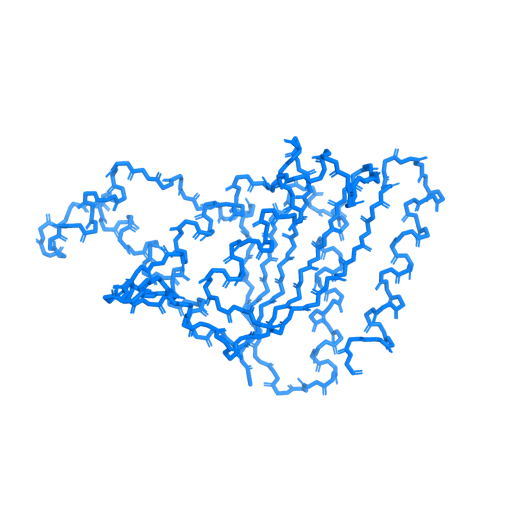677 -22.820 1.00 17.42 87 ASP A C 1
ATOM 674 O O . ASP A 1 87 ? 21.205 -18.784 -24.041 1.00 20.18 87 ASP A O 1
ATOM 679 N N . ALA A 1 88 ? 20.727 -17.563 -22.233 1.00 17.36 88 ALA A N 1
ATOM 680 C CA . ALA A 1 88 ? 20.407 -16.339 -22.958 1.00 18.74 88 ALA A CA 1
ATOM 681 C C . ALA A 1 88 ? 20.877 -15.207 -22.063 1.00 18.05 88 ALA A C 1
ATOM 682 O O . ALA A 1 88 ? 20.810 -15.280 -20.821 1.00 17.74 88 ALA A O 1
ATOM 684 N N . VAL A 1 89 ? 21.356 -14.130 -22.699 1.00 16.61 89 VAL A N 1
ATOM 685 C CA . VAL A 1 89 ? 21.843 -12.983 -21.972 1.00 15.71 89 VAL A CA 1
ATOM 686 C C . VAL A 1 89 ? 21.304 -11.727 -22.638 1.00 16.61 89 VAL A C 1
ATOM 687 O O . VAL A 1 89 ? 21.450 -11.596 -23.883 1.00 17.79 89 VAL A O 1
ATOM 691 N N . VAL A 1 90 ? 20.700 -10.843 -21.882 1.00 15.94 90 VAL A N 1
ATOM 692 C CA . VAL A 1 90 ? 20.225 -9.551 -22.326 1.00 15.84 90 VAL A CA 1
ATOM 693 C C . VAL A 1 90 ? 21.139 -8.544 -21.680 1.00 17.31 90 VAL A C 1
ATOM 694 O O . VAL A 1 90 ? 21.226 -8.517 -20.450 1.00 17.13 90 VAL A O 1
ATOM 698 N N . ILE A 1 91 ? 21.837 -7.734 -22.487 1.00 16.31 91 ILE A N 1
ATOM 699 C CA . ILE A 1 91 ? 22.884 -6.834 -21.921 1.00 15.87 91 ILE A CA 1
ATOM 700 C C . ILE A 1 91 ? 22.564 -5.377 -22.248 1.00 18.26 91 ILE A C 1
ATOM 701 O O . ILE A 1 91 ? 22.541 -5.014 -23.438 1.00 17.06 91 ILE A O 1
ATOM 706 N N . GLY A 1 92 ? 22.328 -4.573 -21.228 1.00 16.56 92 GLY A N 1
ATOM 707 C CA . GLY A 1 92 ? 22.161 -3.125 -21.362 1.00 16.58 92 GLY A CA 1
ATOM 708 C C . GLY A 1 92 ? 23.550 -2.531 -21.532 1.00 18.07 92 GLY A C 1
ATOM 709 O O . GLY A 1 92 ? 24.425 -2.708 -20.652 1.00 16.72 92 GLY A O 1
ATOM 710 N N . ALA A 1 93 ? 23.768 -1.847 -22.676 1.00 17.77 93 ALA A N 1
ATOM 711 C CA . ALA A 1 93 ? 25.111 -1.350 -23.044 1.00 16.01 93 ALA A CA 1
ATOM 712 C C . ALA A 1 93 ? 25.074 0.099 -23.517 1.00 17.64 93 ALA A C 1
ATOM 713 O O . ALA A 1 93 ? 25.101 0.344 -24.755 1.00 17.23 93 ALA A O 1
ATOM 715 N N . PRO A 1 94 ? 25.047 1.043 -22.595 1.00 16.30 94 PRO A N 1
ATOM 716 C CA . PRO A 1 94 ? 25.207 2.483 -22.944 1.00 16.81 94 PRO A CA 1
ATOM 717 C C . PRO A 1 94 ? 26.546 2.712 -23.581 1.00 16.38 94 PRO A C 1
ATOM 718 O O . PRO A 1 94 ? 27.524 2.013 -23.400 1.00 16.32 94 PRO A O 1
ATOM 722 N N . MET A 1 95 ? 26.580 3.825 -24.294 1.00 17.55 95 MET A N 1
ATOM 723 C CA . MET A 1 95 ? 27.864 4.412 -24.754 1.00 17.20 95 MET A CA 1
ATOM 724 C C . MET A 1 95 ? 28.228 5.571 -23.867 1.00 17.34 95 MET A C 1
ATOM 725 O O . MET A 1 95 ? 27.505 6.572 -23.850 1.00 18.09 95 MET A O 1
ATOM 730 N N . TYR A 1 96 ? 29.300 5.413 -23.084 1.00 16.24 96 TYR A N 1
ATOM 731 C CA . TYR A 1 96 ? 29.802 6.524 -22.260 1.00 16.73 96 TYR A CA 1
ATOM 732 C C . TYR A 1 96 ? 31.230 6.753 -22.723 1.00 17.82 96 TYR A C 1
ATOM 733 O O . TYR A 1 96 ? 32.051 5.860 -22.671 1.00 17.71 96 TYR A O 1
ATOM 742 N N . ASN A 1 97 ? 31.481 7.978 -23.178 1.00 18.10 97 ASN A N 1
ATOM 743 C CA . ASN A 1 97 ? 32.816 8.360 -23.678 1.00 18.83 97 ASN A CA 1
ATOM 744 C C . ASN A 1 97 ? 33.353 7.398 -24.661 1.00 15.72 97 ASN A C 1
ATOM 745 O O . ASN A 1 97 ? 34.465 6.891 -24.593 1.00 18.23 97 ASN A O 1
ATOM 750 N N . PHE A 1 98 ? 32.495 7.105 -25.662 1.00 17.03 98 PHE A N 1
ATOM 751 C CA . PHE A 1 98 ? 32.885 6.357 -26.877 1.00 19.72 98 PHE A CA 1
ATOM 752 C C . PHE A 1 98 ? 33.116 4.881 -26.752 1.00 17.24 98 PHE A C 1
ATOM 753 O O . PHE A 1 98 ? 33.623 4.217 -27.649 1.00 17.73 98 PHE A O 1
ATOM 761 N N . THR A 1 99 ? 32.726 4.360 -25.571 1.00 15.24 99 THR A N 1
ATOM 762 C CA . THR A 1 99 ? 32.817 2.925 -25.349 1.00 16.77 99 THR A CA 1
ATOM 763 C C . THR A 1 99 ? 31.756 2.491 -24.338 1.00 15.18 99 THR A C 1
ATOM 764 O O . THR A 1 99 ? 30.816 3.254 -24.058 1.00 18.05 99 THR A O 1
ATOM 768 N N . VAL A 1 100 ? 31.857 1.254 -23.880 1.00 17.54 100 VAL A N 1
ATOM 769 C CA . VAL A 1 100 ? 30.883 0.779 -22.869 1.00 17.38 100 VAL A CA 1
ATOM 770 C C . VAL A 1 100 ? 31.288 1.282 -21.482 1.00 17.09 100 VAL A C 1
ATOM 771 O O . VAL A 1 100 ? 32.426 1.725 -21.252 1.00 16.53 100 VAL A O 1
ATOM 775 N N . PRO A 1 101 ? 30.367 1.211 -20.522 1.00 14.94 101 PRO A N 1
ATOM 776 C CA . PRO A 1 101 ? 30.756 1.623 -19.166 1.00 13.76 101 PRO A CA 1
ATOM 777 C C . PRO A 1 101 ? 31.838 0.696 -18.650 1.00 14.69 101 PRO A C 1
ATOM 778 O O . PRO A 1 101 ? 31.817 -0.515 -18.944 1.00 14.85 101 PRO A O 1
ATOM 782 N N . THR A 1 102 ? 32.725 1.240 -17.803 1.00 14.16 102 THR A N 1
ATOM 783 C CA . THR A 1 102 ? 33.679 0.358 -17.146 1.00 13.88 102 THR A CA 1
ATOM 784 C C . THR A 1 102 ? 32.988 -0.746 -16.310 1.00 14.44 102 THR A C 1
ATOM 785 O O . THR A 1 102 ? 33.554 -1.832 -16.147 1.00 14.35 102 THR A O 1
ATOM 789 N N . GLN A 1 103 ? 31.782 -0.420 -15.830 1.00 14.60 103 GLN A N 1
ATOM 790 C CA . GLN A 1 103 ? 31.033 -1.462 -15.075 1.00 15.25 103 GLN A CA 1
ATOM 791 C C . GLN A 1 103 ? 30.740 -2.660 -15.941 1.00 15.00 103 GLN A C 1
ATOM 792 O O . GLN A 1 103 ? 30.733 -3.809 -15.449 1.00 15.51 103 GLN A O 1
ATOM 798 N N . LEU A 1 104 ? 30.499 -2.450 -17.248 1.00 14.35 104 LEU A N 1
ATOM 799 C CA . LEU A 1 104 ? 30.234 -3.567 -18.147 1.00 15.29 104 LEU A CA 1
ATOM 800 C C . LEU A 1 104 ? 31.558 -4.273 -18.544 1.00 14.40 104 LEU A C 1
ATOM 801 O O . LEU A 1 104 ? 31.673 -5.474 -18.597 1.00 14.99 104 LEU A O 1
ATOM 806 N N . LYS A 1 105 ? 32.590 -3.450 -18.835 1.00 14.41 105 LYS A N 1
ATOM 807 C CA . LYS A 1 105 ? 33.872 -4.083 -19.154 1.00 13.56 105 LYS A CA 1
ATOM 808 C C . LYS A 1 105 ? 34.462 -4.882 -18.008 1.00 13.80 105 LYS A C 1
ATOM 809 O O . LYS A 1 105 ? 35.132 -5.877 -18.252 1.00 14.25 105 LYS A O 1
ATOM 815 N N . ALA A 1 106 ? 34.205 -4.438 -16.781 1.00 14.22 106 ALA A N 1
ATOM 816 C CA . ALA A 1 106 ? 34.692 -5.225 -15.656 1.00 13.40 106 ALA A CA 1
ATOM 817 C C . ALA A 1 106 ? 34.036 -6.595 -15.580 1.00 13.51 106 ALA A C 1
ATOM 818 O O . ALA A 1 106 ? 34.628 -7.563 -15.172 1.00 14.76 106 ALA A O 1
ATOM 820 N N . TRP A 1 107 ? 32.789 -6.667 -16.013 1.00 14.49 107 TRP A N 1
ATOM 82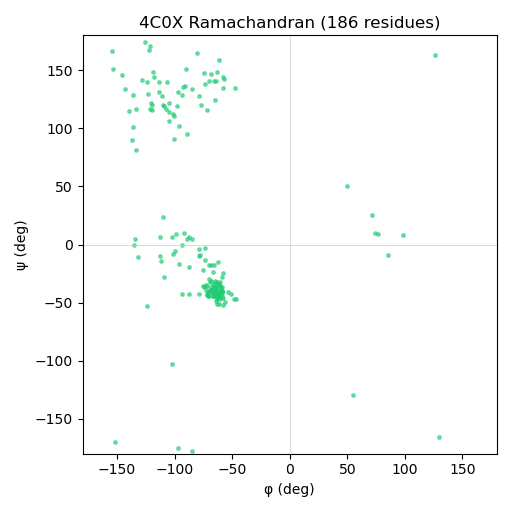1 C CA . TRP A 1 107 ? 32.132 -7.990 -16.135 1.00 15.16 107 TRP A CA 1
ATOM 822 C C . TRP A 1 107 ? 32.708 -8.810 -17.285 1.00 13.98 107 TRP A C 1
ATOM 823 O O . TRP A 1 107 ? 32.995 -9.974 -17.126 1.00 15.30 107 TRP A O 1
ATOM 834 N N . ILE A 1 108 ? 32.921 -8.175 -18.446 1.00 15.17 108 ILE A N 1
ATOM 835 C CA . ILE A 1 108 ? 33.594 -8.886 -19.541 1.00 13.65 108 ILE A CA 1
ATOM 836 C C . ILE A 1 108 ? 34.919 -9.486 -19.098 1.00 15.64 108 ILE A C 1
ATOM 837 O O . ILE A 1 108 ? 35.231 -10.643 -19.419 1.00 15.16 108 ILE A O 1
ATOM 842 N N . ASP A 1 109 ? 35.687 -8.723 -18.274 1.00 14.46 109 ASP A N 1
ATOM 843 C CA . ASP A 1 109 ? 36.943 -9.279 -17.853 1.00 14.44 109 ASP A CA 1
ATOM 844 C C . ASP A 1 109 ? 36.843 -10.507 -16.943 1.00 16.69 109 ASP A C 1
ATOM 845 O O . ASP A 1 109 ? 37.782 -11.297 -16.886 1.00 18.39 109 ASP A O 1
ATOM 850 N N . ARG A 1 110 ? 35.700 -10.663 -16.239 1.00 15.68 110 ARG A N 1
ATOM 851 C CA . ARG A 1 110 ? 35.475 -11.876 -15.416 1.00 15.56 110 ARG A CA 1
ATOM 852 C C . ARG A 1 110 ? 34.846 -12.984 -16.250 1.00 16.60 110 ARG A C 1
ATOM 853 O O . ARG A 1 110 ? 34.908 -14.138 -15.807 1.00 17.67 110 ARG A O 1
ATOM 861 N N . VAL A 1 111 ? 34.236 -12.701 -17.384 1.00 15.55 111 VAL A N 1
ATOM 862 C CA . VAL A 1 111 ? 33.672 -13.841 -18.133 1.00 17.75 111 VAL A CA 1
ATOM 863 C C . VAL A 1 111 ? 34.534 -14.260 -19.288 1.00 19.51 111 VAL A C 1
ATOM 864 O O . VAL A 1 111 ? 34.195 -15.276 -19.897 1.00 22.63 111 VAL A O 1
ATOM 868 N N . ALA A 1 112 ? 35.582 -13.520 -19.649 1.00 18.35 112 ALA A N 1
ATOM 869 C CA . ALA A 1 112 ? 36.518 -13.978 -20.696 1.00 19.80 112 ALA A CA 1
ATOM 870 C C . ALA A 1 112 ? 37.610 -14.803 -20.018 1.00 24.80 112 ALA A C 1
ATOM 871 O O . ALA A 1 112 ? 38.576 -14.280 -19.469 1.00 24.17 112 ALA A O 1
ATOM 873 N N . VAL A 1 113 ? 37.436 -16.126 -20.006 1.00 20.26 113 VAL A N 1
ATOM 874 C CA . VAL A 1 113 ? 38.270 -17.019 -19.214 1.00 19.98 113 VAL A CA 1
ATOM 875 C C . VAL A 1 113 ? 38.682 -18.206 -20.113 1.00 23.18 113 VAL A C 1
ATOM 876 O O . VAL A 1 113 ? 37.849 -18.963 -20.587 1.00 21.34 113 VAL A O 1
ATOM 880 N N . ALA A 1 114 ? 39.970 -18.319 -20.357 1.00 24.29 114 ALA A N 1
ATOM 881 C CA . ALA A 1 114 ? 40.512 -19.438 -21.149 1.00 25.84 114 ALA A CA 1
ATOM 882 C C . ALA A 1 114 ? 40.170 -20.792 -20.542 1.00 26.46 114 ALA A C 1
ATOM 883 O O . ALA A 1 114 ? 40.259 -21.005 -19.333 1.00 27.54 114 ALA A O 1
ATOM 885 N N . GLY A 1 115 ? 39.732 -21.716 -21.394 1.00 28.18 115 GLY A N 1
ATOM 886 C CA . GLY A 1 115 ? 39.272 -22.998 -20.911 1.00 28.12 115 GLY A CA 1
ATOM 887 C C . GLY A 1 115 ? 37.817 -23.043 -20.481 1.00 30.76 115 GLY A C 1
ATOM 888 O O . GLY A 1 115 ? 37.276 -24.119 -20.211 1.00 30.78 115 GLY A O 1
ATOM 889 N N . LYS A 1 116 ? 37.161 -21.880 -20.418 1.00 22.36 116 LYS A N 1
ATOM 890 C CA . LYS A 1 116 ? 35.772 -21.801 -19.949 1.00 24.09 116 LYS A CA 1
ATOM 891 C C . LYS A 1 116 ? 34.853 -21.146 -20.969 1.00 21.44 116 LYS A C 1
ATOM 892 O O . LYS A 1 116 ? 33.816 -21.713 -21.348 1.00 22.82 116 LYS A O 1
ATOM 898 N N . THR A 1 117 ? 35.179 -19.945 -21.461 1.00 20.09 117 THR A N 1
ATOM 899 C CA . THR A 1 117 ? 34.321 -19.329 -22.427 1.00 19.16 117 THR A CA 1
ATOM 900 C C . THR A 1 117 ? 34.977 -19.228 -23.799 1.00 17.46 117 THR A C 1
ATOM 901 O O . THR A 1 117 ? 34.316 -18.882 -24.797 1.00 20.58 117 THR A O 1
ATOM 905 N N . PHE A 1 118 ? 36.284 -19.523 -23.827 1.00 19.56 118 PHE A N 1
ATOM 906 C CA . PHE A 1 118 ? 37.017 -19.735 -25.093 1.00 20.27 118 PHE A CA 1
ATOM 907 C C . PHE A 1 118 ? 38.181 -20.634 -24.756 1.00 22.28 118 PHE A C 1
ATOM 908 O O . PHE A 1 118 ? 38.520 -20.842 -23.587 1.00 23.63 118 PHE A O 1
ATOM 916 N N . ARG A 1 119 ? 38.823 -21.193 -25.793 1.00 28.21 119 ARG A N 1
ATOM 917 C CA . ARG A 1 119 ? 40.039 -21.935 -25.518 1.00 31.63 119 ARG A CA 1
ATOM 918 C C . ARG A 1 119 ? 41.077 -21.568 -26.570 1.00 31.97 119 ARG A C 1
ATOM 919 O O . ARG A 1 119 ? 40.745 -21.103 -27.660 1.00 29.27 119 ARG A O 1
ATOM 927 N N A TYR A 1 120 ? 42.329 -21.709 -26.154 0.62 40.07 120 TYR A N 1
ATOM 928 N N B TYR A 1 120 ? 42.345 -21.774 -26.238 0.38 40.04 120 TYR A N 1
ATOM 929 C CA A TYR A 1 120 ? 43.464 -21.652 -27.042 0.62 41.08 120 TYR A CA 1
ATOM 930 C CA B TYR A 1 120 ? 43.436 -21.450 -27.148 0.38 40.94 120 TYR A CA 1
ATOM 931 C C A TYR A 1 120 ? 43.664 -23.040 -27.557 0.62 45.53 120 TYR A C 1
ATOM 932 C C B TYR A 1 120 ? 44.114 -22.746 -27.623 0.38 45.61 120 TYR A C 1
ATOM 933 O O A TYR A 1 120 ? 43.722 -23.998 -26.799 0.62 46.79 120 TYR A O 1
ATOM 934 O O B TYR A 1 120 ? 44.886 -23.358 -26.887 0.38 44.59 120 TYR A O 1
ATOM 951 N N . THR A 1 121 ? 43.797 -23.144 -28.855 1.00 43.11 121 THR A N 1
ATOM 952 C CA . THR A 1 121 ? 44.148 -24.440 -29.431 1.00 57.29 121 THR A CA 1
ATOM 953 C C . THR A 1 121 ? 45.532 -24.377 -30.099 1.00 58.23 121 THR A C 1
ATOM 954 O O . THR A 1 121 ? 46.167 -23.312 -30.155 1.00 55.41 121 THR A O 1
ATOM 958 N N . GLU A 1 122 ? 46.006 -25.516 -30.598 1.00 60.76 122 GLU A N 1
ATOM 959 C CA . GLU A 1 122 ? 47.206 -25.518 -31.429 1.00 65.27 122 GLU A CA 1
ATOM 960 C C . GLU A 1 122 ? 46.871 -24.823 -32.755 1.00 63.79 122 GLU A C 1
ATOM 961 O O . GLU A 1 122 ? 47.761 -24.390 -33.490 1.00 66.50 122 GLU A O 1
ATOM 967 N N . ALA A 1 123 ? 45.573 -24.709 -33.035 1.00 61.64 123 ALA A N 1
ATOM 968 C CA . ALA A 1 123 ? 45.085 -24.095 -34.268 1.00 62.83 123 ALA A CA 1
ATOM 969 C C . ALA A 1 123 ? 44.633 -22.635 -34.105 1.00 60.72 123 ALA A C 1
ATOM 970 O O . ALA A 1 123 ? 44.296 -21.970 -35.102 1.00 57.14 123 ALA A O 1
ATOM 972 N N . GLY A 1 124 ? 44.636 -22.145 -32.860 1.00 56.11 124 GLY A N 1
ATOM 973 C CA . GLY A 1 124 ? 44.227 -20.777 -32.569 1.00 50.81 124 GLY A CA 1
ATOM 974 C C . GLY A 1 124 ? 43.202 -20.736 -31.447 1.00 47.26 124 GLY A C 1
ATOM 975 O O . GLY A 1 124 ? 43.038 -21.726 -30.725 1.00 45.27 124 GLY A O 1
ATOM 976 N N . PRO A 1 125 ? 42.520 -19.591 -31.280 1.00 45.02 125 PRO A N 1
ATOM 977 C CA . PRO A 1 125 ? 41.515 -19.484 -30.218 1.00 40.93 125 PRO A CA 1
ATOM 978 C C . PRO A 1 125 ? 40.170 -19.913 -30.762 1.00 37.67 125 PRO A C 1
ATOM 979 O O . PRO A 1 125 ? 39.915 -19.815 -31.943 1.00 41.36 125 PRO A O 1
ATOM 983 N N . GLN A 1 126 ? 39.324 -20.428 -29.901 1.00 33.50 126 GLN A N 1
ATOM 984 C CA . GLN A 1 126 ? 37.997 -20.830 -30.327 1.00 31.35 126 GLN A CA 1
ATOM 985 C C . GLN A 1 126 ? 36.984 -20.505 -29.207 1.00 21.16 126 GLN A C 1
ATOM 986 O O . GLN A 1 126 ? 37.241 -20.846 -28.082 1.00 26.66 126 GLN A O 1
ATOM 992 N N . GLY A 1 127 ? 35.876 -19.912 -29.583 1.00 25.41 127 GLY A N 1
ATOM 993 C CA . GLY A 1 127 ? 34.832 -19.593 -28.606 1.00 23.58 127 GLY A CA 1
ATOM 994 C C . GLY A 1 127 ? 34.082 -20.824 -28.184 1.00 24.36 127 GLY A C 1
ATOM 995 O O . GLY A 1 127 ? 33.826 -21.758 -28.980 1.00 28.42 127 GLY A O 1
ATOM 996 N N . LEU A 1 128 ? 33.644 -20.826 -26.934 1.00 20.34 128 LEU A N 1
ATOM 997 C CA . LEU A 1 128 ? 32.928 -21.986 -26.392 1.00 20.80 128 LEU A CA 1
ATOM 998 C C . LEU A 1 128 ? 31.445 -21.689 -26.078 1.00 22.05 128 LEU A C 1
ATOM 999 O O . LEU A 1 128 ? 30.736 -22.586 -25.554 1.00 23.89 128 LEU A O 1
ATOM 1004 N N . CYS A 1 129 ? 30.944 -20.529 -26.435 1.00 18.79 129 CYS A N 1
ATOM 1005 C CA . CYS A 1 129 ? 29.613 -20.076 -26.009 1.00 19.25 129 CYS A CA 1
ATOM 1006 C C . CYS A 1 129 ? 28.566 -20.019 -27.098 1.00 17.76 129 CYS A C 1
ATOM 1007 O O . CYS A 1 129 ? 27.574 -19.294 -26.996 1.00 18.65 129 CYS A O 1
ATOM 1010 N N . GLY A 1 130 ? 28.805 -20.839 -28.156 1.00 20.71 130 GLY A N 1
ATOM 1011 C CA . GLY A 1 130 ? 27.929 -20.872 -29.321 1.00 24.63 130 GLY A CA 1
ATOM 1012 C C . GLY A 1 130 ? 26.461 -21.209 -29.036 1.00 22.67 130 GLY A C 1
ATOM 1013 O O . GLY A 1 130 ? 25.563 -20.796 -29.782 1.00 24.78 130 GLY A O 1
ATOM 1014 N N . ASN A 1 131 ? 26.189 -21.908 -27.930 1.00 21.68 131 ASN A N 1
ATOM 1015 C CA . ASN A 1 131 ? 24.784 -22.124 -27.609 1.00 25.73 131 ASN A CA 1
ATOM 1016 C C . ASN A 1 131 ? 24.051 -20.964 -26.985 1.00 27.73 131 ASN A C 1
ATOM 1017 O O . ASN A 1 131 ? 22.834 -21.039 -26.840 1.00 31.26 131 ASN A O 1
ATOM 1022 N N . LYS A 1 132 ? 24.741 -19.875 -26.594 1.00 18.16 132 LYS A N 1
ATOM 1023 C CA . LYS A 1 132 ? 24.074 -18.868 -25.865 1.00 18.84 132 LYS A CA 1
ATOM 1024 C C . LYS A 1 132 ? 23.480 -17.809 -26.790 1.00 19.13 132 LYS A C 1
ATOM 1025 O O . LYS A 1 132 ? 24.147 -17.383 -27.738 1.00 24.71 132 LYS A O 1
ATOM 1031 N N . LYS A 1 133 ? 22.251 -17.390 -26.536 1.00 18.56 133 LYS A N 1
ATOM 1032 C CA . LYS A 1 133 ? 21.620 -16.329 -27.330 1.00 19.69 133 LYS A CA 1
ATOM 1033 C C . LYS A 1 133 ? 21.878 -15.018 -26.640 1.00 21.07 133 LYS A C 1
ATOM 1034 O O . LYS A 1 133 ? 21.711 -14.958 -25.424 1.00 22.38 133 LYS A O 1
ATOM 1040 N N . VAL A 1 134 ? 22.260 -13.958 -27.356 1.00 17.94 134 VAL A N 1
ATOM 1041 C CA . VAL A 1 134 ? 22.476 -12.692 -26.707 1.00 17.96 134 VAL A CA 1
ATOM 1042 C C . VAL A 1 134 ? 21.613 -11.648 -27.375 1.00 18.55 134 VAL A C 1
ATOM 1043 O O . VAL A 1 134 ? 21.521 -11.629 -28.655 1.00 19.77 134 VAL A O 1
ATOM 1047 N N . VAL A 1 135 ? 21.042 -10.768 -26.573 1.00 16.80 135 VAL A N 1
ATOM 1048 C CA . VAL A 1 135 ? 20.366 -9.558 -27.092 1.00 17.41 135 VAL A CA 1
ATOM 1049 C C . VAL A 1 135 ? 21.116 -8.408 -26.472 1.00 17.98 135 VAL A C 1
ATOM 1050 O O .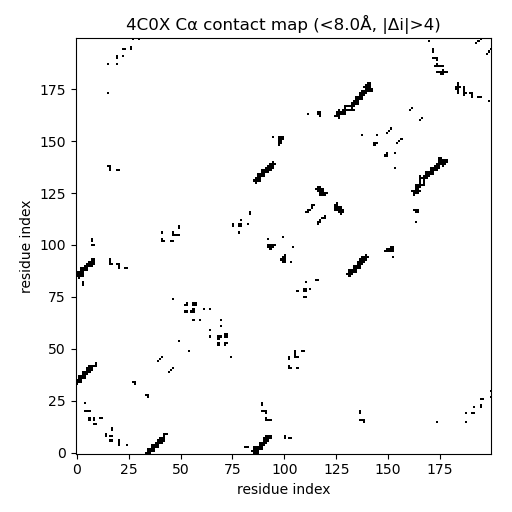 VAL A 1 135 ? 21.166 -8.250 -25.235 1.00 17.96 135 VAL A O 1
ATOM 1054 N N . LEU A 1 136 ? 21.757 -7.616 -27.328 1.00 18.21 136 LEU A N 1
ATOM 1055 C CA . LEU A 1 136 ? 22.463 -6.448 -26.848 1.00 17.24 136 LEU A CA 1
ATOM 1056 C C . LEU A 1 136 ? 21.551 -5.258 -26.942 1.00 19.33 136 LEU A C 1
ATOM 1057 O O . LEU A 1 136 ? 21.015 -5.021 -28.042 1.00 22.33 136 LEU A O 1
ATOM 1062 N N . VAL A 1 137 ? 21.384 -4.494 -25.872 1.00 17.13 137 VAL A N 1
ATOM 1063 C CA . VAL A 1 137 ? 20.545 -3.300 -25.863 1.00 18.22 137 VAL A CA 1
ATOM 1064 C C . VAL A 1 137 ? 21.512 -2.138 -25.891 1.00 20.52 137 VAL A C 1
ATOM 1065 O O . VAL A 1 137 ? 22.124 -1.816 -24.869 1.00 21.17 137 VAL A O 1
ATOM 1069 N N . SER A 1 138 ? 21.595 -1.478 -27.060 1.00 21.34 138 SER A N 1
ATOM 1070 C CA . SER A 1 138 ? 22.655 -0.539 -27.365 1.00 18.91 138 SER A CA 1
ATOM 1071 C C . SER A 1 138 ? 22.036 0.872 -27.365 1.00 22.41 138 SER A C 1
ATOM 1072 O O . SER A 1 138 ? 21.163 1.186 -28.218 1.00 22.60 138 SER A O 1
ATOM 1075 N N . THR A 1 139 ? 22.516 1.739 -26.497 1.00 17.84 139 THR A N 1
ATOM 1076 C CA . THR A 1 139 ? 21.963 3.121 -26.401 1.00 19.66 139 THR A CA 1
ATOM 1077 C C . THR A 1 139 ? 23.069 4.150 -26.472 1.00 21.45 139 THR A C 1
ATOM 1078 O O . THR A 1 139 ? 24.151 3.941 -25.965 1.00 19.83 139 TH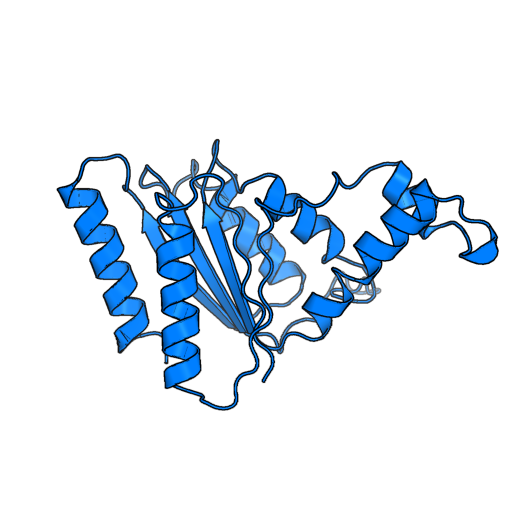R A O 1
ATOM 1082 N N . ALA A 1 140 ? 22.829 5.266 -27.155 1.00 21.55 140 ALA A N 1
ATOM 1083 C CA . ALA A 1 140 ? 23.858 6.315 -27.328 1.00 21.85 140 ALA A CA 1
ATOM 1084 C C . ALA A 1 140 ? 23.152 7.648 -27.539 1.00 24.92 140 ALA A C 1
ATOM 1085 O O . ALA A 1 140 ? 22.036 7.704 -28.112 1.00 21.87 140 ALA A O 1
ATOM 1087 N N . GLY A 1 141 ? 23.820 8.716 -27.128 1.00 21.68 141 GLY A N 1
ATOM 1088 C CA . GLY A 1 141 ? 23.233 10.039 -27.335 1.00 23.23 141 GLY A CA 1
ATOM 1089 C C . GLY A 1 141 ? 23.347 10.430 -28.810 1.00 23.47 141 GLY A C 1
ATOM 1090 O O . GLY A 1 141 ? 22.431 11.123 -29.337 1.00 22.27 141 GLY A O 1
ATOM 1091 N N . GLY A 1 142 ? 24.432 10.078 -29.464 1.00 21.83 142 GLY A N 1
ATOM 1092 C CA . GLY A 1 142 ? 24.598 10.362 -30.881 1.00 24.01 142 GLY A CA 1
ATOM 1093 C C . GLY A 1 142 ? 24.246 9.202 -31.784 1.00 24.37 142 GLY A C 1
ATOM 1094 O O . GLY A 1 142 ? 23.793 8.145 -31.311 1.00 22.89 142 GLY A O 1
ATOM 1095 N N . LEU A 1 143 ? 24.480 9.363 -33.075 1.00 23.61 143 LEU A N 1
ATOM 1096 C CA . LEU A 1 143 ? 24.197 8.368 -34.081 1.00 22.26 143 LEU A CA 1
ATOM 1097 C C . LEU A 1 143 ? 25.470 8.136 -34.735 1.00 27.68 143 LEU A C 1
ATOM 1098 O O . LEU A 1 143 ? 25.842 8.901 -35.662 1.00 30.50 143 LEU A O 1
ATOM 1103 N N A HIS A 1 144 ? 26.121 7.076 -34.324 0.53 28.46 144 HIS A N 1
ATOM 1104 N N B HIS A 1 144 ? 26.214 7.131 -34.263 0.47 28.49 144 HIS A N 1
ATOM 1105 C CA A HIS A 1 144 ? 27.425 6.839 -34.840 0.53 30.22 144 HIS A CA 1
ATOM 1106 C CA B HIS A 1 144 ? 27.525 6.766 -34.844 0.47 30.18 144 HIS A CA 1
ATOM 1107 C C A HIS A 1 144 ? 27.696 5.356 -35.151 0.53 25.64 144 HIS A C 1
ATOM 1108 C C B HIS A 1 144 ? 27.721 5.287 -35.170 0.47 25.72 144 HIS A C 1
ATOM 1109 O O A HIS A 1 144 ? 28.823 5.013 -35.500 0.53 28.39 144 HIS A O 1
ATOM 1110 O O B HIS A 1 144 ? 28.830 4.856 -35.508 0.47 28.39 144 HIS A O 1
ATOM 1123 N N . ALA A 1 145 ? 26.664 4.485 -35.127 1.00 25.48 145 ALA A N 1
ATOM 1124 C CA . ALA A 1 145 ? 26.826 3.117 -35.613 1.00 28.70 145 ALA A CA 1
ATOM 1125 C C . ALA A 1 145 ? 27.281 3.057 -37.074 1.00 25.24 145 ALA A C 1
ATOM 1126 O O . ALA A 1 145 ? 26.851 3.867 -37.929 1.00 24.50 145 ALA A O 1
ATOM 1128 N N . GLY A 1 146 ? 28.217 2.174 -37.349 1.00 26.15 146 GLY A N 1
ATOM 1129 C CA . GLY A 1 146 ? 28.766 2.043 -38.681 1.00 24.66 146 GLY A CA 1
ATOM 1130 C C . GLY A 1 146 ? 29.751 3.150 -39.043 1.00 25.48 146 GLY A C 1
ATOM 1131 O O . GLY A 1 146 ? 30.252 3.219 -40.172 1.00 28.06 146 GLY A O 1
ATOM 1132 N N . GLN A 1 147 ? 30.117 3.970 -38.051 1.00 25.94 147 GLN A N 1
ATOM 1133 C CA . GLN A 1 147 ? 31.099 5.009 -38.312 1.00 24.52 147 GLN A CA 1
ATOM 1134 C C . GLN A 1 147 ? 32.291 4.854 -37.373 1.00 25.20 147 GLN A C 1
ATOM 1135 O O . GLN A 1 147 ? 32.192 4.099 -36.405 1.00 25.04 147 GLN A O 1
ATOM 1141 N N . PRO A 1 148 ? 33.393 5.562 -37.659 1.00 23.67 148 PRO A N 1
ATOM 1142 C CA . PRO A 1 148 ? 34.575 5.293 -36.827 1.00 23.27 148 PRO A CA 1
ATOM 1143 C C . PRO A 1 148 ? 34.319 5.598 -35.357 1.00 23.12 148 PRO A C 1
ATOM 1144 O O . PRO A 1 148 ? 34.909 4.890 -34.525 1.00 23.20 148 PRO A O 1
ATOM 1148 N N . THR A 1 149 ? 33.479 6.578 -35.060 1.00 22.08 149 THR A N 1
ATOM 1149 C CA A THR A 1 149 ? 33.257 6.992 -33.677 0.42 25.25 149 THR A CA 1
ATOM 1150 C CA B THR A 1 149 ? 33.204 7.036 -33.701 0.58 25.16 149 THR A CA 1
ATOM 1151 C C . THR A 1 149 ? 32.594 5.856 -32.927 1.00 30.18 149 THR A C 1
ATOM 1152 O O . THR A 1 149 ? 32.687 5.735 -31.714 1.00 28.26 149 THR A O 1
ATOM 1159 N N . GLY A 1 150 ? 31.945 4.967 -33.639 1.00 28.02 150 GLY A N 1
ATOM 1160 C CA . GLY A 1 150 ? 31.346 3.850 -32.962 1.00 25.54 150 GLY A CA 1
ATOM 1161 C C . GLY A 1 150 ? 32.197 2.695 -32.545 1.00 24.10 150 GLY A C 1
ATOM 1162 O O . GLY A 1 150 ? 31.648 1.770 -31.961 1.00 30.30 150 GLY A O 1
ATOM 1163 N N . ALA A 1 151 ? 33.499 2.687 -32.873 1.00 22.40 151 ALA A N 1
ATOM 1164 C CA . ALA A 1 151 ? 34.437 1.646 -32.708 1.00 21.60 151 ALA A CA 1
ATOM 1165 C C . ALA A 1 151 ? 34.446 1.012 -31.310 1.00 25.64 151 ALA A C 1
ATOM 1166 O O . ALA A 1 151 ? 34.464 -0.198 -31.156 1.00 25.96 151 ALA A O 1
ATOM 1168 N N . GLY A 1 152 ? 34.454 1.856 -30.297 1.00 20.99 152 GLY A N 1
ATOM 1169 C CA . GLY A 1 152 ? 34.630 1.365 -28.945 1.00 20.86 152 GLY A CA 1
ATOM 1170 C C . GLY A 1 152 ? 33.355 0.787 -28.379 1.00 19.78 152 GLY A C 1
ATOM 1171 O O . GLY A 1 152 ? 33.455 0.247 -27.265 1.00 20.47 152 GLY A O 1
ATOM 1172 N N . HIS A 1 153 ? 32.243 0.973 -29.065 1.00 22.27 153 HIS A N 1
ATOM 1173 C CA . HIS A 1 153 ? 30.922 0.634 -28.544 1.00 21.53 153 HIS A CA 1
ATOM 1174 C C . HIS A 1 153 ? 30.430 -0.704 -29.183 1.00 18.30 153 HIS A C 1
ATOM 1175 O O . HIS A 1 153 ? 30.881 -1.783 -28.780 1.00 19.33 153 HIS A O 1
ATOM 1182 N N . GLU A 1 154 ? 29.520 -0.590 -30.166 1.00 21.00 154 GLU A N 1
ATOM 1183 C CA . GLU A 1 154 ? 29.037 -1.864 -30.769 1.00 21.00 154 GLU A CA 1
ATOM 1184 C C . GLU A 1 154 ? 30.139 -2.696 -31.445 1.00 20.20 154 GLU A C 1
ATOM 1185 O O . GLU A 1 154 ? 30.143 -3.927 -31.397 1.00 20.12 154 GLU A O 1
ATOM 1191 N N . ASP A 1 155 ? 31.121 -2.065 -32.081 1.00 21.94 155 ASP A N 1
ATOM 1192 C CA . ASP A 1 155 ? 32.095 -2.832 -32.822 1.00 21.29 155 ASP A CA 1
ATOM 1193 C C . ASP A 1 155 ? 32.951 -3.692 -31.854 1.00 18.96 155 ASP A C 1
ATOM 1194 O O . ASP A 1 155 ? 33.129 -4.900 -32.010 1.00 19.65 155 ASP A O 1
ATOM 1199 N N . PHE A 1 156 ? 33.399 -3.082 -30.737 1.00 19.62 156 PHE A N 1
ATOM 1200 C CA . PHE A 1 156 ? 34.083 -3.770 -29.679 1.00 17.31 156 PHE A CA 1
ATOM 1201 C C . PHE A 1 156 ? 33.225 -4.951 -29.120 1.00 14.96 156 PHE A C 1
ATOM 1202 O O . PHE A 1 156 ? 33.761 -6.035 -28.960 1.00 17.42 156 PHE A O 1
ATOM 1210 N N . LEU A 1 157 ? 31.970 -4.598 -28.818 1.00 17.58 157 LEU A N 1
ATOM 1211 C CA . LEU A 1 157 ? 31.096 -5.660 -28.249 1.00 17.84 157 LEU A CA 1
ATOM 1212 C C . LEU A 1 157 ? 30.961 -6.846 -29.196 1.00 17.78 157 LEU A C 1
ATOM 1213 O O . LEU A 1 157 ? 31.025 -7.978 -28.744 1.00 18.00 157 LEU A O 1
ATOM 1218 N N . LYS A 1 158 ? 30.837 -6.524 -30.487 1.00 18.51 158 LYS A N 1
ATOM 1219 C CA . LYS A 1 158 ? 30.766 -7.627 -31.448 1.00 17.11 158 LYS A CA 1
ATOM 1220 C C . LYS A 1 158 ? 32.031 -8.456 -31.521 1.00 18.51 158 LYS A C 1
ATOM 1221 O O . LYS A 1 158 ? 32.008 -9.689 -31.696 1.00 18.82 158 LYS A O 1
ATOM 1227 N N . VAL A 1 159 ? 33.201 -7.810 -31.421 1.00 17.02 159 VAL A N 1
ATOM 1228 C CA . VAL A 1 159 ? 34.436 -8.482 -31.326 1.00 17.81 159 VAL A CA 1
ATOM 1229 C C . VAL A 1 159 ? 34.491 -9.424 -30.127 1.00 19.72 159 VAL A C 1
ATOM 1230 O O . VAL A 1 159 ? 34.815 -10.570 -30.236 1.00 19.78 159 VAL A O 1
ATOM 1234 N N . PHE A 1 160 ? 34.166 -8.895 -28.925 1.00 18.86 160 PHE A N 1
ATOM 1235 C CA . PHE A 1 160 ? 34.244 -9.722 -27.776 1.00 18.20 160 PHE A CA 1
ATOM 1236 C C . PHE A 1 160 ? 33.250 -10.940 -27.840 1.00 18.49 160 PHE A C 1
ATOM 1237 O O . PHE A 1 160 ? 33.601 -12.062 -27.578 1.00 18.45 160 PHE A O 1
ATOM 1245 N N . LEU A 1 161 ? 32.023 -10.597 -28.213 1.00 17.00 161 LEU A N 1
ATOM 1246 C CA . LEU A 1 161 ? 31.013 -11.678 -28.263 1.00 16.82 161 LEU A CA 1
ATOM 1247 C C . LEU A 1 161 ? 31.368 -12.722 -29.331 1.00 20.05 161 LEU A C 1
ATOM 1248 O O . LEU A 1 161 ? 31.235 -13.933 -29.140 1.00 19.55 161 LEU A O 1
ATOM 1253 N N . GLY A 1 162 ? 31.903 -12.258 -30.451 1.00 19.13 162 GLY A N 1
ATOM 1254 C CA . GLY A 1 162 ? 32.374 -13.210 -31.473 1.00 20.22 162 GLY A CA 1
ATOM 1255 C C . GLY A 1 162 ? 33.510 -14.088 -30.982 1.00 18.82 162 GLY A C 1
ATOM 1256 O O . GLY A 1 162 ? 33.604 -15.294 -31.219 1.00 21.23 162 GLY A O 1
ATOM 1257 N N . PHE A 1 163 ? 34.462 -13.508 -30.222 1.00 19.31 163 PHE A N 1
ATOM 1258 C CA . PHE A 1 163 ? 35.566 -14.253 -29.695 1.00 19.15 163 PHE A CA 1
ATOM 1259 C C . PHE A 1 163 ? 35.168 -15.421 -28.785 1.00 19.73 163 PHE A C 1
ATOM 1260 O O . PHE A 1 163 ? 35.778 -16.466 -28.799 1.00 21.54 163 PHE A O 1
ATOM 1268 N N . ILE A 1 164 ? 34.163 -15.168 -27.940 1.00 19.35 164 ILE A N 1
ATOM 1269 C CA . ILE A 1 164 ? 33.737 -16.260 -27.066 1.00 18.58 164 ILE A CA 1
ATOM 1270 C C . ILE A 1 164 ? 32.698 -17.103 -27.763 1.00 21.3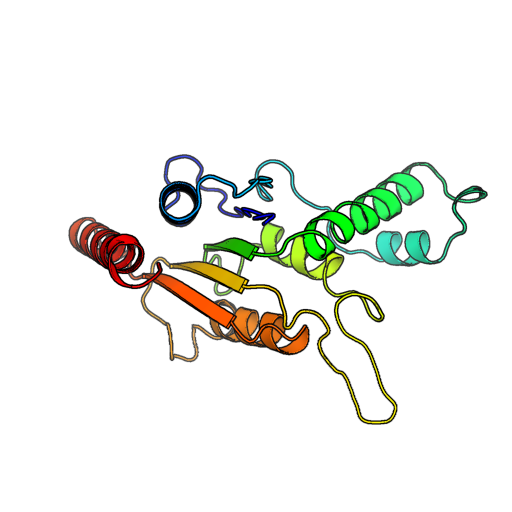3 164 ILE A C 1
ATOM 1271 O O . ILE A 1 164 ? 32.146 -17.996 -27.117 1.00 21.10 164 ILE A O 1
ATOM 1276 N N . GLY A 1 165 ? 32.449 -16.829 -29.041 1.00 20.30 165 GLY A N 1
ATOM 1277 C CA . GLY A 1 165 ? 31.714 -17.845 -29.832 1.00 19.12 165 GLY A CA 1
ATOM 1278 C C . GLY A 1 165 ? 30.260 -17.577 -29.964 1.00 21.14 165 GLY A C 1
ATOM 1279 O O . GLY A 1 165 ? 29.530 -18.472 -30.476 1.00 22.03 165 GLY A O 1
ATOM 1280 N N . ILE A 1 166 ? 29.777 -16.420 -29.541 1.00 21.26 166 ILE A N 1
ATOM 1281 C CA . ILE A 1 166 ? 28.378 -16.102 -29.753 1.00 18.69 166 ILE A CA 1
ATOM 1282 C C . ILE A 1 166 ? 28.101 -15.987 -31.237 1.00 22.61 166 ILE A C 1
ATOM 1283 O O . ILE A 1 166 ? 28.773 -15.240 -31.937 1.00 24.08 166 ILE A O 1
ATOM 1288 N N . THR A 1 167 ? 27.151 -16.757 -31.730 1.00 23.23 167 THR A N 1
ATOM 1289 C CA . THR A 1 167 ? 26.670 -16.600 -33.103 1.00 23.25 167 THR A CA 1
ATOM 1290 C C . THR A 1 167 ? 25.259 -16.026 -33.143 1.00 27.40 167 THR A C 1
ATOM 1291 O O . THR A 1 167 ? 24.889 -15.336 -34.091 1.00 31.86 167 THR A O 1
ATOM 1295 N N . ASP A 1 168 ? 24.448 -16.258 -32.117 1.00 20.54 168 ASP A N 1
ATOM 1296 C CA . ASP A 1 168 ? 23.066 -15.845 -32.170 1.00 19.20 168 ASP A CA 1
ATOM 1297 C C . ASP A 1 168 ? 22.961 -14.561 -31.390 1.00 21.86 168 ASP A C 1
ATOM 1298 O O . ASP A 1 168 ? 22.756 -14.551 -30.173 1.00 21.45 168 ASP A O 1
ATOM 1303 N N . LEU A 1 169 ? 23.121 -13.457 -32.093 1.00 22.09 169 LEU A N 1
ATOM 1304 C CA . LEU A 1 169 ? 23.155 -12.118 -31.514 1.00 20.17 169 LEU A CA 1
ATOM 1305 C C . LEU A 1 169 ? 22.092 -11.259 -32.159 1.00 23.22 169 LEU A C 1
ATOM 1306 O O . LEU A 1 169 ? 21.995 -11.230 -33.417 1.00 27.37 169 LEU A O 1
ATOM 1311 N N . GLU A 1 170 ? 21.275 -10.584 -31.370 1.00 19.32 170 GLU A N 1
ATOM 1312 C CA . GLU A 1 170 ? 20.344 -9.559 -31.866 1.00 21.72 170 GLU A CA 1
ATOM 1313 C C . GLU A 1 170 ? 20.740 -8.247 -31.214 1.00 22.50 170 GLU A C 1
ATOM 1314 O O . GLU A 1 170 ? 21.113 -8.226 -30.032 1.00 22.17 170 GLU A O 1
ATOM 1320 N N . ILE A 1 171 ? 20.635 -7.116 -31.924 1.00 22.32 171 ILE A N 1
ATOM 1321 C CA . ILE A 1 171 ? 20.930 -5.815 -31.347 1.00 22.53 171 ILE A CA 1
ATOM 1322 C C . ILE A 1 171 ? 19.704 -4.954 -31.403 1.00 26.36 171 ILE A C 1
ATOM 1323 O O . ILE A 1 171 ? 19.111 -4.744 -32.506 1.00 26.68 171 ILE A O 1
ATOM 1328 N N . VAL A 1 172 ? 19.260 -4.537 -30.236 1.00 22.52 172 VAL A N 1
ATOM 1329 C CA . VAL A 1 172 ? 18.128 -3.624 -30.074 1.00 21.13 172 VAL A CA 1
ATOM 1330 C C . VAL A 1 172 ? 18.765 -2.288 -29.829 1.00 25.70 172 VAL A C 1
ATOM 1331 O O . VAL A 1 172 ? 19.338 -2.044 -28.767 1.00 23.41 172 VAL A O 1
ATOM 1335 N N . ARG A 1 173 ? 18.648 -1.376 -30.780 1.00 24.17 173 ARG A N 1
ATOM 1336 C CA . ARG A 1 173 ? 19.367 -0.111 -30.674 1.00 24.39 173 ARG A CA 1
ATOM 1337 C C . ARG A 1 173 ? 18.415 1.089 -30.504 1.00 26.73 173 ARG A C 1
ATOM 1338 O O . ARG A 1 173 ? 17.322 1.154 -31.099 1.00 25.60 173 ARG A O 1
ATOM 1346 N N . ALA A 1 174 ? 18.796 2.025 -29.657 1.00 22.31 174 ALA A N 1
ATOM 1347 C CA . ALA A 1 174 ? 18.118 3.323 -29.568 1.00 23.23 174 ALA A CA 1
ATOM 1348 C C . ALA A 1 174 ? 19.232 4.375 -29.483 1.00 24.65 174 ALA A C 1
ATOM 1349 O O . ALA A 1 174 ? 19.787 4.588 -28.419 1.00 23.13 174 ALA A O 1
ATOM 1351 N N . HIS A 1 175 ? 19.531 5.047 -30.601 1.00 23.09 175 HIS A N 1
ATOM 1352 C CA . HIS A 1 175 ? 20.632 6.013 -30.668 1.00 20.24 175 HIS A CA 1
ATOM 1353 C C . HIS A 1 175 ? 20.050 7.347 -31.084 1.00 25.21 175 HIS A C 1
ATOM 1354 O O . HIS A 1 175 ? 18.870 7.444 -31.432 1.00 25.38 175 HIS A O 1
ATOM 1361 N N . GLY A 1 176 ? 20.893 8.350 -31.002 1.00 21.23 176 GLY A N 1
ATOM 1362 C CA . GLY A 1 176 ? 20.455 9.741 -31.260 1.00 21.32 176 GLY A CA 1
ATOM 1363 C C . GLY A 1 176 ? 19.585 10.252 -30.141 1.00 24.10 176 GLY A C 1
ATOM 1364 O O . GLY A 1 176 ? 18.824 11.222 -30.300 1.00 26.88 176 GLY A O 1
ATOM 1365 N N . LEU A 1 177 ? 19.735 9.699 -28.951 1.00 23.83 177 LEU A N 1
ATOM 1366 C CA . LEU A 1 177 ? 18.899 10.049 -27.844 1.00 24.39 177 LEU A CA 1
ATOM 1367 C C . LEU A 1 177 ? 19.149 11.458 -27.297 1.00 25.74 177 LEU A C 1
ATOM 1368 O O . LEU A 1 177 ? 18.332 11.995 -26.576 1.00 28.38 177 LEU A O 1
ATOM 1373 N N . ALA A 1 178 ? 20.292 12.044 -27.625 1.00 23.93 178 ALA A N 1
ATOM 1374 C CA . ALA A 1 178 ? 20.620 13.380 -27.070 1.00 29.12 178 ALA A CA 1
ATOM 1375 C C . ALA A 1 178 ? 20.186 14.491 -27.993 1.00 32.74 178 ALA A C 1
ATOM 1376 O O . ALA A 1 178 ? 20.405 15.662 -27.683 1.00 32.73 178 ALA A O 1
ATOM 1378 N N . TYR A 1 179 ? 19.606 14.127 -29.126 1.00 27.97 179 TYR A N 1
ATOM 1379 C CA . TYR A 1 179 ? 19.260 15.146 -30.156 1.00 31.47 179 TYR A CA 1
ATOM 1380 C C . TYR A 1 179 ? 17.935 15.834 -29.936 1.00 39.95 179 TYR A C 1
ATOM 1381 O O . TYR A 1 179 ? 17.527 16.636 -30.768 1.00 47.87 179 TYR A O 1
ATOM 1390 N N . GLY A 1 180 ? 17.269 15.554 -28.825 1.00 33.37 180 GLY A N 1
ATOM 1391 C CA . GLY A 1 180 ? 15.991 16.157 -28.517 1.00 41.01 180 GLY A CA 1
ATOM 1392 C C . GLY A 1 180 ? 14.914 15.138 -28.217 1.00 42.83 180 GLY A C 1
ATOM 1393 O O . GLY A 1 180 ? 15.041 13.957 -28.591 1.00 32.62 180 GLY A O 1
ATOM 1394 N N . PRO A 1 181 ? 13.816 15.590 -27.587 1.00 38.01 181 PRO A N 1
ATOM 1395 C CA . PRO A 1 181 ? 12.751 14.715 -27.088 1.00 41.74 181 PRO A CA 1
ATOM 1396 C C . PRO A 1 181 ? 12.062 13.921 -28.183 1.00 40.45 181 PRO A C 1
ATOM 1397 O O . PRO A 1 181 ? 11.755 12.744 -27.981 1.00 36.81 181 PRO A O 1
ATOM 1401 N N . GLU A 1 182 ? 11.801 14.543 -29.314 1.00 38.44 182 GLU A N 1
ATOM 1402 C CA . GLU A 1 182 ? 11.140 13.836 -30.391 1.00 43.47 182 GLU A CA 1
ATOM 1403 C C . GLU A 1 182 ? 12.041 12.742 -30.950 1.00 34.37 182 GLU A C 1
ATOM 1404 O O . GLU A 1 182 ? 11.547 11.628 -31.270 1.00 32.03 182 GLU A O 1
ATOM 1410 N N . GLN A 1 183 ? 13.325 13.056 -31.112 1.00 34.35 183 GLN A N 1
ATOM 1411 C CA . GLN A 1 183 ? 14.237 12.092 -31.722 1.00 30.43 183 GLN A CA 1
ATOM 1412 C C . GLN A 1 183 ? 14.435 10.926 -30.748 1.00 31.32 183 GLN A C 1
ATOM 1413 O O . GLN A 1 183 ? 14.432 9.757 -31.182 1.00 28.50 183 GLN A O 1
ATOM 1419 N N . ARG A 1 184 ? 14.531 11.252 -29.456 1.00 29.53 184 ARG A N 1
ATOM 1420 C CA . ARG A 1 184 ? 14.696 10.215 -28.423 1.00 30.15 184 ARG A CA 1
ATOM 1421 C C . ARG A 1 184 ? 13.471 9.343 -28.429 1.00 30.85 184 ARG A C 1
ATOM 1422 O O . ARG A 1 184 ? 13.596 8.117 -28.423 1.00 25.85 184 ARG A O 1
ATOM 1430 N N . SER A 1 185 ? 12.275 9.950 -28.471 1.00 30.43 185 SER A N 1
ATOM 1431 C CA . SER A 1 185 ? 11.047 9.141 -28.425 1.00 26.67 185 SER A CA 1
ATOM 1432 C C . SER A 1 185 ? 10.924 8.214 -29.605 1.00 29.50 185 SER A C 1
ATOM 1433 O O . SER A 1 185 ? 10.525 7.034 -29.429 1.00 28.06 185 SER A O 1
ATOM 1436 N N . GLN A 1 186 ? 11.238 8.713 -30.808 1.00 27.87 186 GLN A N 1
ATOM 1437 C CA . GLN A 1 186 ? 11.113 7.849 -31.982 1.00 25.20 186 GLN A CA 1
ATOM 1438 C C . GLN A 1 186 ? 12.133 6.706 -31.876 1.00 24.30 186 GLN A C 1
ATOM 1439 O O . GLN A 1 186 ? 11.822 5.607 -32.299 1.00 25.25 186 GLN A O 1
ATOM 1445 N N . ALA A 1 187 ? 13.332 6.993 -31.365 1.00 25.62 187 ALA A N 1
ATOM 1446 C CA . ALA A 1 187 ? 14.355 5.905 -31.359 1.00 24.78 187 ALA A CA 1
ATOM 1447 C C . ALA A 1 187 ? 13.952 4.802 -30.387 1.00 26.03 187 ALA A C 1
ATOM 1448 O O . ALA A 1 187 ? 14.119 3.621 -30.705 1.00 24.68 187 ALA A O 1
ATOM 1450 N N . ILE A 1 188 ? 13.406 5.195 -29.247 1.00 25.15 188 ILE A N 1
ATOM 1451 C CA . ILE A 1 188 ? 12.833 4.238 -28.326 1.00 28.47 188 ILE A CA 1
ATOM 1452 C C . ILE A 1 188 ? 11.612 3.522 -28.894 1.00 26.88 188 ILE A C 1
ATOM 1453 O O . ILE A 1 188 ? 11.505 2.294 -28.787 1.00 26.59 188 ILE A O 1
ATOM 1458 N N . ASP A 1 189 ? 10.711 4.252 -29.556 1.00 26.10 189 ASP A N 1
ATOM 1459 C CA . ASP A 1 189 ? 9.578 3.592 -30.206 1.00 27.86 189 ASP A CA 1
ATOM 1460 C C . ASP A 1 189 ? 9.990 2.542 -31.254 1.00 26.06 189 ASP A C 1
ATOM 1461 O O . ASP A 1 189 ? 9.350 1.468 -31.363 1.00 25.57 189 ASP A O 1
ATOM 1466 N N . ALA A 1 190 ? 11.031 2.834 -32.039 1.00 23.68 190 ALA A N 1
ATOM 1467 C CA . ALA A 1 190 ? 11.505 1.919 -33.075 1.00 25.05 190 ALA A CA 1
ATOM 1468 C C . ALA A 1 190 ? 12.052 0.660 -32.366 1.00 26.36 190 ALA A C 1
ATOM 1469 O O . ALA A 1 190 ? 11.782 -0.445 -32.790 1.00 26.85 190 ALA A O 1
ATOM 1471 N N . ALA A 1 191 ? 12.815 0.873 -31.305 1.00 25.97 191 ALA A N 1
ATOM 1472 C CA . ALA A 1 191 ? 13.366 -0.258 -30.543 1.00 24.33 191 ALA A CA 1
ATOM 1473 C C . ALA A 1 191 ? 12.240 -1.129 -29.969 1.00 28.30 191 ALA A C 1
ATOM 1474 O O . ALA A 1 191 ? 12.303 -2.376 -30.004 1.00 25.58 191 ALA A O 1
ATOM 1476 N N . GLN A 1 192 ? 11.188 -0.489 -29.477 1.00 26.51 192 GLN A N 1
ATOM 1477 C CA . GLN A 1 192 ? 10.035 -1.224 -28.963 1.00 28.93 192 GLN A CA 1
ATOM 1478 C C . GLN A 1 192 ? 9.338 -2.000 -30.060 1.00 30.41 192 GLN A C 1
ATOM 1479 O O . GLN A 1 192 ? 8.893 -3.118 -29.813 1.00 30.56 192 GLN A O 1
ATOM 1485 N N . ALA A 1 193 ? 9.245 -1.450 -31.273 1.00 26.37 193 ALA A N 1
ATOM 1486 C CA . ALA A 1 193 ? 8.642 -2.235 -32.363 1.00 27.89 193 ALA A CA 1
ATOM 1487 C C . ALA A 1 193 ? 9.485 -3.459 -32.717 1.00 31.35 193 ALA A C 1
ATOM 1488 O O . ALA A 1 193 ? 8.955 -4.506 -33.086 1.00 29.35 193 ALA A O 1
ATOM 1490 N N . GLN A 1 194 ? 10.803 -3.314 -32.642 1.00 28.25 194 GLN A N 1
ATOM 1491 C CA . GLN A 1 194 ? 11.659 -4.444 -32.858 1.00 28.58 194 GLN A CA 1
ATOM 1492 C C . GLN A 1 194 ? 11.378 -5.497 -31.794 1.00 29.13 194 GLN A C 1
ATOM 1493 O O . GLN A 1 194 ? 11.212 -6.678 -32.111 1.00 28.30 194 GLN A O 1
ATOM 1499 N N . ILE A 1 195 ? 11.270 -5.058 -30.552 1.00 28.00 195 ILE A N 1
ATOM 1500 C CA . ILE A 1 195 ? 11.065 -6.045 -29.471 1.00 29.61 195 ILE A CA 1
ATOM 1501 C C . ILE A 1 195 ? 9.752 -6.778 -29.699 1.00 30.19 195 ILE A C 1
ATOM 1502 O O . ILE A 1 195 ? 9.663 -8.004 -29.561 1.00 33.54 195 ILE A O 1
ATOM 1507 N N . ALA A 1 196 ? 8.722 -6.028 -30.072 1.00 33.30 196 ALA A N 1
ATOM 1508 C CA . ALA A 1 196 ? 7.381 -6.596 -30.253 1.00 29.95 196 ALA A CA 1
ATOM 1509 C C . ALA A 1 196 ? 7.195 -7.507 -31.445 1.00 37.85 196 ALA A C 1
ATOM 1510 O O . ALA A 1 196 ? 6.353 -8.389 -31.406 1.00 38.14 196 ALA A O 1
ATOM 1512 N N . SER A 1 197 ? 7.932 -7.302 -32.522 1.00 36.14 197 SER A N 1
ATOM 1513 C CA . SER A 1 197 ? 7.537 -7.966 -33.746 1.00 37.50 197 SER A CA 1
ATOM 1514 C C . SER A 1 197 ? 8.698 -8.604 -34.488 1.00 40.49 197 SER A C 1
ATOM 1515 O O . SER A 1 197 ? 8.490 -9.181 -35.564 1.00 45.85 197 SER A O 1
ATOM 1518 N N . GLU A 1 198 ? 9.911 -8.475 -33.956 1.00 34.86 198 GLU A N 1
ATOM 1519 C CA . GLU A 1 198 ? 11.099 -8.918 -34.680 1.00 39.19 198 GLU A CA 1
ATOM 1520 C C . GLU A 1 198 ? 12.033 -9.758 -33.828 1.00 43.85 198 GLU A C 1
ATOM 1521 O O . GLU A 1 198 ? 13.002 -10.337 -34.331 1.00 49.59 198 GLU A O 1
ATOM 1527 N N . LEU A 1 199 ? 11.791 -9.799 -32.532 1.00 34.49 199 LEU A N 1
ATOM 1528 C CA . LEU A 1 199 ? 12.651 -10.613 -31.689 1.00 37.16 199 LEU A CA 1
ATOM 1529 C C . LEU A 1 199 ? 12.144 -12.032 -31.431 1.00 39.65 199 LEU A C 1
ATOM 1530 O O . LEU A 1 199 ? 12.944 -12.974 -31.446 1.00 38.68 199 LEU A O 1
ATOM 1535 N N . PHE A 1 200 ? 10.846 -12.195 -31.174 1.00 35.99 200 PHE A N 1
ATOM 1536 C CA . PHE A 1 200 ? 10.317 -13.525 -30.779 1.00 34.82 200 PHE A CA 1
ATOM 1537 C C . PHE A 1 200 ? 9.311 -14.129 -31.769 1.00 45.40 200 PHE A C 1
ATOM 1538 O O . PHE A 1 200 ? 8.707 -13.400 -32.558 1.00 47.81 200 PHE A O 1
#

CATH classification: 3.40.50.360

InterPro domains:
  IPR003680 Flavodoxin-like fold [PF02525] (1-197)
  IPR023048 NADH:quinone oxidoreductase, FMN-dependent [MF_01216] (1-199)
  IPR029039 Flavoprotein-like superfamily [G3DSA:3.40.50.360] (1-203)
  IPR029039 Flavoprotein-like superfamily [SSF52218] (1-197)
  IPR050104 FMN-dependent NADH:quinone oxidoreductase, azoreductase type 1 [PTHR43741] (1-197)

Radius of gyration: 17.53 Å; Cα contacts (8 Å, |Δi|>4): 359; chains: 1; bounding box: 42×42×42 Å

Nearest PDB structures (foldseek):
  4c0w-assembly1_A  TM=1.004E+00  e=1.224E-40  Pseudomonas putida
  7n2x-assembly1_A  TM=9.380E-01  e=4.419E-23  Escherichia coli O157:H7
  1tik-assembly1_A  TM=9.332E-01  e=1.384E-22  Escherichia coli
  4ese-assembly1_A-2  TM=8.631E-01  e=2.790E-18  Yersinia pestis CO92
  7awv-assembly1_B  TM=8.369E-01  e=1.562E-16  Rhodococcus opacus

Solvent-accessible surface area: 10180 Å² total; per-residue (Å²): 107,55,0,1,15,0,3,0,5,105,101,36,155,118,6,8,1,61,53,0,0,113,41,0,6,92,27,18,102,82,62,42,118,97,15,98,46,47,101,40,20,0,28,77,95,69,11,38,145,86,39,78,55,6,112,84,0,75,68,22,86,128,129,97,64,84,87,71,37,43,124,17,18,133,17,32,37,80,0,20,108,35,2,67,49,2,59,0,0,0,4,0,0,7,37,53,137,127,55,5,4,94,42,0,82,9,3,9,34,3,0,38,47,53,50,110,0,15,106,153,50,196,106,27,82,80,24,64,4,36,150,18,79,2,7,0,0,0,10,9,30,19,95,63,53,81,97,123,61,6,57,24,3,8,61,58,3,94,105,18,5,43,83,0,15,13,116,57,48,75,29,0,91,0,13,0,19,81,122,26,117,156,74,82,63,113,12,18,85,47,2,60,53,32,10,88,85,118,29,108

Sequence (200 aa):
MMKLLLHIIDSSILGDNSASRQLSREVVEAWKAADPSSVEVVYRDLAADDAIAHFSAATLVAAGTPEDVRDAAQAFEAKLSAETTLEEFLAADAVVIGAPMYNFTVPTQLKAWIDRVAVAGKTFRYYTEAGPQGLCGNKKVVLVSTAGGLHHAGQPTTGAGHEDFLKVFLGFIGITDLEIVRAHGLAYGPEQRSQAIDAAQAQIASELF

B-factor: mean 27.31, std 10.56, range [13.3, 85.54]